Protein AF-A0A7S1KUT7-F1 (afdb_monomer_lite)

Foldseek 3Di:
DVCVCCVPPNNNVVVVVVVLVVLADQQWDQDPLAEIEGAAAADPQCLDPVVSVPPDGSDDQDQADGSQCSNAEHEDQVDDAWDDDPRYIYYHPVVLVVVCVSSVYQAYEYAHDQDPVLQQKDQRDPSSRYIHGHQDACDDVDQHWHWDWDQDPVRDTDIDTHGPPPPPVVPQQQVVLLVCQVVLPPFQAWEDEPPDIGGHHLVLLLVQFVQSVCQCVDPDPCVVPSYHYDPPADPVLLVQLRSCSRRVDGPDDDDDPVSLLSNLLVCVVRVRPSSVVVSLVVVLVVDDLQCLLVQLVSCVVSVVVSNVVSSLCQCLVAPVSVVSSCVYPSVVVCCVPPVVVVVVSVCSNCPPDPPDPPPPPDDPPDDD

Sequence (368 aa):
GFYDECKRRYSVQLWKSIDSVFNCMPVCALIEEKIICMNSGLSPELNSMDQIQQLARPATVPDSGILCDLLWARPDNDVTDWEKSDMSLIFGSDVVAQFLAMHNLDLVVCANRPVGSGKGYEFLNAGRQLLTVWSAPRFGDMSTAAAIVTVDETLLVGFKVLKPDGGTTDACLGPQFGALLDSGLFTDVVVHVEKEEIHAHSSVLAARSPVFKAMWLSSMREQQQKEVNIKDLEPSAVKRMLRFMYVGALDVELESDSEAITLLEAAHQYQVSSLVELCVARLSSWLTVENAAEYLMIAEHAGLARLRRRCLDFISSTHRRVAEVQTTKAFARLAQKRPHLLAEILAEAIPPVKRARFEQGPTCSGTC

Secondary structure (DSSP, 8-state):
-HHHHHHHHS-HHHHHHHHHHHHHS-SEEEETTTEEEESS---TT---THHHHTS-SS-PPPSSSHHHHHHH-EE-TT--SEEE-SSSEEE-HHHHHHHHHHHT-SEEEE--S--TTSSSEEE-STTS-EEEE---TT-SSS-PPEEEEEE-TT--EEEEEEPPP---GGG-HHHHHHHHHHHTTT--EEEEETTEEEEE-HHHHHHH-HHHHHHHHSSSHHHHH-EEEE-SS-HHHHHHHHHHHHHSS-SS----HHHHHHHHHHHHHTT-HHHHHHHHHHHHHT--TTTHHHHHHHHHHTT-HHHHHHHHHHHHT-HHHHHHHHTSHHHHHHHHH-HHHHHHHHHHHS------------------

Structure (mmCIF, N/CA/C/O backbone):
data_AF-A0A7S1KUT7-F1
#
_entry.id   AF-A0A7S1KUT7-F1
#
loop_
_atom_site.group_PDB
_atom_site.id
_atom_site.type_symbol
_atom_site.label_atom_id
_atom_site.label_alt_id
_atom_site.label_comp_id
_atom_site.label_asym_id
_atom_site.label_entity_id
_atom_site.label_seq_id
_atom_site.pdbx_PDB_ins_code
_atom_site.Cartn_x
_atom_site.Cartn_y
_atom_site.Cartn_z
_atom_site.occupancy
_atom_site.B_iso_or_equiv
_atom_site.auth_seq_id
_atom_site.auth_comp_id
_atom_site.auth_asym_id
_atom_site.auth_atom_id
_atom_site.pdbx_PDB_model_num
ATOM 1 N N . GLY A 1 1 ? -6.787 -19.791 -9.375 1.00 71.06 1 GLY A N 1
ATOM 2 C CA . GLY A 1 1 ? -6.569 -18.891 -10.533 1.00 71.06 1 GLY A CA 1
ATOM 3 C C . GLY A 1 1 ? -7.684 -19.041 -11.557 1.00 71.06 1 GLY A C 1
ATOM 4 O O . GLY A 1 1 ? -8.688 -19.676 -11.253 1.00 71.06 1 GLY A O 1
ATOM 5 N N . PHE A 1 2 ? -7.524 -18.486 -12.764 1.00 83.31 2 PHE A N 1
ATOM 6 C CA . PHE A 1 2 ? -8.553 -18.535 -13.820 1.00 83.31 2 PHE A CA 1
ATOM 7 C C . PHE A 1 2 ? -8.991 -19.968 -14.184 1.00 83.31 2 PHE A C 1
ATOM 9 O O . PHE A 1 2 ? -10.182 -20.226 -14.351 1.00 83.31 2 PHE A O 1
ATOM 16 N N . TYR A 1 3 ? -8.043 -20.913 -14.216 1.00 87.44 3 TYR A N 1
ATOM 17 C CA . TYR A 1 3 ? -8.318 -22.341 -14.412 1.00 87.44 3 TYR A CA 1
ATOM 18 C C . TYR A 1 3 ? -9.279 -22.910 -13.359 1.00 87.44 3 TYR A C 1
ATOM 20 O O . TYR A 1 3 ? -10.303 -23.493 -13.715 1.00 87.44 3 TYR A O 1
ATOM 28 N N . ASP A 1 4 ? -8.979 -22.715 -12.070 1.00 84.50 4 ASP A N 1
ATOM 29 C CA . ASP A 1 4 ? -9.805 -23.239 -10.975 1.00 84.50 4 ASP A CA 1
ATOM 30 C C . ASP A 1 4 ? -11.213 -22.651 -11.010 1.00 84.50 4 ASP A C 1
ATOM 32 O O . ASP A 1 4 ? -12.187 -23.355 -10.759 1.00 84.50 4 ASP A O 1
ATOM 36 N N . GLU A 1 5 ? -11.329 -21.373 -11.373 1.00 86.19 5 GLU A N 1
ATOM 37 C CA . GLU A 1 5 ? -12.616 -20.699 -11.484 1.00 86.19 5 GLU A CA 1
ATOM 38 C C . GLU A 1 5 ? -13.448 -21.251 -12.648 1.00 86.19 5 GLU A C 1
ATOM 40 O O . GLU A 1 5 ? -14.625 -21.568 -12.464 1.00 86.19 5 GLU A O 1
ATOM 45 N N . CYS A 1 6 ? -12.831 -21.464 -13.815 1.00 91.50 6 CYS A N 1
ATOM 46 C CA . CYS A 1 6 ? -13.478 -22.131 -14.945 1.00 91.50 6 CYS A CA 1
ATOM 47 C C . CYS A 1 6 ? -13.895 -23.559 -14.594 1.00 91.50 6 CYS A C 1
ATOM 49 O O . CYS A 1 6 ? -15.020 -23.958 -14.881 1.00 91.50 6 CYS A O 1
ATOM 51 N N . LYS A 1 7 ? -13.018 -24.322 -13.933 1.00 90.25 7 LYS A N 1
ATOM 52 C CA . LYS A 1 7 ? -13.300 -25.692 -13.494 1.00 90.25 7 LYS A CA 1
ATOM 53 C C . LYS A 1 7 ? -14.457 -25.745 -12.493 1.00 90.25 7 LYS A C 1
ATOM 55 O O . LYS A 1 7 ? -15.264 -26.665 -12.557 1.00 90.25 7 LYS A O 1
ATOM 60 N N . ARG A 1 8 ? -14.525 -24.785 -11.568 1.00 91.75 8 ARG A N 1
ATOM 61 C CA . ARG A 1 8 ? -15.515 -24.745 -10.487 1.00 91.75 8 ARG A CA 1
ATOM 62 C C . ARG A 1 8 ? -16.880 -24.228 -10.937 1.00 91.75 8 ARG A C 1
ATOM 64 O O . ARG A 1 8 ? -17.889 -24.743 -10.470 1.00 91.75 8 ARG A O 1
ATOM 71 N N . ARG A 1 9 ? -16.920 -23.187 -11.776 1.00 93.44 9 ARG A N 1
ATOM 72 C CA . ARG A 1 9 ? -18.172 -22.529 -12.200 1.00 93.44 9 ARG A CA 1
ATOM 73 C C . ARG A 1 9 ? -18.691 -22.990 -13.558 1.00 93.44 9 ARG A C 1
ATOM 75 O O . ARG A 1 9 ? -19.880 -22.845 -13.818 1.00 93.44 9 ARG A O 1
ATOM 82 N N . TYR A 1 10 ? -17.817 -23.508 -14.415 1.00 93.81 10 TYR A N 1
ATOM 83 C CA . TYR A 1 10 ? -18.133 -23.839 -15.801 1.00 93.81 10 TYR A CA 1
ATOM 84 C C . TYR A 1 10 ? -17.588 -25.228 -16.162 1.00 93.81 10 TYR A C 1
ATOM 86 O O . TYR A 1 10 ? -18.072 -26.239 -15.661 1.00 93.81 10 TYR A O 1
ATOM 94 N N . SER A 1 11 ? -16.594 -25.300 -17.052 1.00 94.12 11 SER A N 1
ATOM 95 C CA . SER A 1 11 ? -15.942 -26.544 -17.443 1.00 94.12 11 SER A CA 1
ATOM 96 C C . SER A 1 11 ? -14.464 -26.328 -17.757 1.00 94.12 11 SER A C 1
ATOM 98 O O . SER A 1 11 ? -14.030 -25.243 -18.149 1.00 94.12 11 SER A O 1
ATOM 100 N N . VAL A 1 12 ? -13.691 -27.412 -17.667 1.00 95.25 12 VAL A N 1
ATOM 101 C CA . VAL A 1 12 ? -12.297 -27.444 -18.140 1.00 95.25 12 VAL A CA 1
ATOM 102 C C . VAL A 1 12 ? -12.217 -27.177 -19.650 1.00 95.25 12 VAL A C 1
ATOM 104 O O . VAL A 1 12 ? -11.240 -26.601 -20.120 1.00 95.25 12 VAL A O 1
ATOM 107 N N . GLN A 1 13 ? -13.252 -27.543 -20.416 1.00 95.31 13 GLN A N 1
ATOM 108 C CA . GLN A 1 13 ? -13.298 -27.304 -21.859 1.00 95.31 13 GLN A CA 1
ATOM 109 C C . GLN A 1 13 ? -13.376 -25.810 -22.199 1.00 95.31 13 GLN A C 1
ATOM 111 O O . GLN A 1 13 ? -12.752 -25.377 -23.168 1.00 95.31 13 GLN A O 1
ATOM 116 N N . LEU A 1 14 ? -14.092 -25.015 -21.394 1.00 94.31 14 LEU A N 1
ATOM 117 C CA . LEU A 1 14 ? -14.134 -23.561 -21.563 1.00 94.31 14 LEU A CA 1
ATOM 118 C C . LEU A 1 14 ? -12.743 -22.952 -21.374 1.00 94.31 14 LEU A C 1
ATOM 120 O O . LEU A 1 14 ? -12.296 -22.191 -22.226 1.00 94.31 14 LEU A O 1
ATOM 124 N N . TRP A 1 15 ? -12.036 -23.345 -20.309 1.00 93.94 15 TRP A N 1
ATOM 125 C CA . TRP A 1 15 ? -10.665 -22.890 -20.072 1.00 93.94 15 TRP A CA 1
ATOM 126 C C . TRP A 1 15 ? -9.742 -23.233 -21.249 1.00 93.94 15 TRP A C 1
ATOM 128 O O . TRP A 1 15 ? -9.077 -22.342 -21.761 1.00 93.94 15 TRP A O 1
ATOM 138 N N . LYS A 1 16 ? -9.776 -24.481 -21.742 1.00 93.19 16 LYS A N 1
ATOM 139 C CA . LYS A 1 16 ? -8.986 -24.901 -22.917 1.00 93.19 16 LYS A CA 1
ATOM 140 C C . LYS A 1 16 ? -9.312 -24.092 -24.172 1.00 93.19 16 LYS A C 1
ATOM 142 O O . LYS A 1 16 ? -8.422 -23.794 -24.958 1.00 93.19 16 LYS A O 1
ATOM 147 N N . SER A 1 17 ? -10.586 -23.760 -24.374 1.00 94.94 17 SER A N 1
ATOM 148 C CA . SER A 1 17 ? -11.018 -22.981 -25.540 1.00 94.94 17 SER A CA 1
ATOM 149 C C . SER A 1 17 ? -10.493 -21.548 -25.465 1.00 94.94 17 SER A C 1
ATOM 151 O O . SER A 1 17 ? -10.013 -21.022 -26.461 1.00 94.94 17 SER A O 1
ATOM 153 N N . ILE A 1 18 ? -10.535 -20.937 -24.277 1.00 93.50 18 ILE A N 1
ATOM 154 C CA . ILE A 1 18 ? -9.999 -19.592 -24.041 1.00 93.50 18 ILE A CA 1
ATOM 155 C C . ILE A 1 18 ? -8.474 -19.588 -24.188 1.00 93.50 18 ILE A C 1
ATOM 157 O O . ILE A 1 18 ? -7.942 -18.747 -24.903 1.00 93.50 18 ILE A O 1
ATOM 161 N N . ASP A 1 19 ? -7.783 -20.559 -23.591 1.00 90.88 19 ASP A N 1
ATOM 162 C CA . ASP A 1 19 ? -6.333 -20.732 -23.732 1.00 90.88 19 ASP A CA 1
ATOM 163 C C . ASP A 1 19 ? -5.918 -20.876 -25.207 1.00 90.88 19 ASP A C 1
ATOM 165 O O . ASP A 1 19 ? -5.035 -20.170 -25.691 1.00 90.88 19 ASP A O 1
ATOM 169 N N . SER A 1 20 ? -6.651 -21.689 -25.977 1.00 92.81 20 SER A N 1
ATOM 170 C CA . SER A 1 20 ? -6.426 -21.834 -27.418 1.00 92.81 20 SER A CA 1
ATOM 171 C C . SER A 1 20 ? -6.612 -20.530 -28.196 1.00 92.81 20 SER A C 1
ATOM 173 O O . SER A 1 20 ? -5.941 -20.348 -29.208 1.00 92.81 20 SER A O 1
ATOM 175 N N . VAL A 1 21 ? -7.513 -19.642 -27.766 1.00 94.19 21 VAL A N 1
ATOM 176 C CA . VAL A 1 21 ? -7.686 -18.321 -28.387 1.00 94.19 21 VAL A CA 1
ATOM 177 C C . VAL A 1 21 ? -6.477 -17.433 -28.093 1.00 94.19 21 VAL A C 1
ATOM 179 O O . VAL A 1 21 ? -5.944 -16.829 -29.022 1.00 94.19 21 VAL A O 1
ATOM 182 N N . PHE A 1 22 ? -5.999 -17.395 -26.845 1.00 91.38 22 PHE A N 1
ATOM 183 C CA . PHE A 1 22 ? -4.810 -16.617 -26.474 1.00 91.38 22 PHE A CA 1
ATOM 184 C C . PHE A 1 22 ? -3.550 -17.090 -27.201 1.00 91.38 22 PHE A C 1
ATOM 186 O O . PHE A 1 22 ? -2.765 -16.258 -27.651 1.00 91.38 22 PHE A O 1
ATOM 193 N N . ASN A 1 23 ? -3.405 -18.399 -27.426 1.00 92.56 23 ASN A N 1
ATOM 194 C CA . ASN A 1 23 ? -2.287 -18.943 -28.199 1.00 92.56 23 ASN A CA 1
ATOM 195 C C . ASN A 1 23 ? -2.254 -18.420 -29.643 1.00 92.56 23 ASN A C 1
ATOM 197 O O . ASN A 1 23 ? -1.184 -18.404 -30.244 1.00 92.56 23 ASN A O 1
ATOM 201 N N . CYS A 1 24 ? -3.389 -17.978 -30.197 1.00 93.94 24 CYS A N 1
ATOM 202 C CA . CYS A 1 24 ? -3.500 -17.417 -31.546 1.00 93.94 24 CYS A CA 1
ATOM 203 C C . CYS A 1 24 ? -3.353 -15.886 -31.601 1.00 93.94 24 CYS A C 1
ATOM 205 O O . CYS A 1 24 ? -3.243 -15.335 -32.696 1.00 93.94 24 CYS A O 1
ATOM 207 N N . MET A 1 25 ? -3.399 -15.186 -30.464 1.00 92.00 25 MET A N 1
ATOM 208 C CA . MET A 1 25 ? -3.430 -13.723 -30.436 1.00 92.00 25 MET A CA 1
ATOM 209 C C . MET A 1 25 ? -2.048 -13.094 -30.690 1.00 92.00 25 MET A C 1
ATOM 211 O O . MET A 1 25 ? -1.008 -13.682 -30.357 1.00 92.00 25 MET A O 1
ATOM 215 N N . PRO A 1 26 ? -2.011 -11.872 -31.256 1.00 91.94 26 PRO A N 1
ATOM 216 C CA . PRO A 1 26 ? -0.795 -11.070 -31.264 1.00 91.94 26 PRO A CA 1
ATOM 217 C C . PRO A 1 26 ? -0.380 -10.742 -29.825 1.00 91.94 26 PRO A C 1
ATOM 219 O O . PRO A 1 26 ? -1.223 -10.536 -28.954 1.00 91.94 26 PRO A O 1
ATOM 222 N N . VAL A 1 27 ? 0.928 -10.688 -29.578 1.00 92.88 27 VAL A N 1
ATOM 223 C CA . VAL A 1 27 ? 1.486 -10.407 -28.237 1.00 92.88 27 VAL A CA 1
ATOM 224 C C . VAL A 1 27 ? 1.886 -8.953 -28.039 1.00 92.88 27 VAL A C 1
ATOM 226 O O . VAL A 1 27 ? 2.046 -8.515 -26.901 1.00 92.88 27 VAL A O 1
ATOM 229 N N . CYS A 1 28 ? 1.999 -8.208 -29.139 1.00 94.12 28 CYS A N 1
ATOM 230 C CA . CYS A 1 28 ? 2.198 -6.771 -29.119 1.00 94.12 28 CYS A CA 1
ATOM 231 C C . CYS A 1 28 ? 1.293 -6.079 -30.133 1.00 94.12 28 CYS A C 1
ATOM 233 O O . CYS A 1 28 ? 0.906 -6.665 -31.146 1.00 94.12 28 CYS A O 1
ATOM 235 N N . ALA A 1 29 ? 1.022 -4.808 -29.872 1.00 93.44 29 ALA A N 1
ATOM 236 C CA . ALA A 1 29 ? 0.443 -3.877 -30.826 1.00 93.44 29 ALA A CA 1
ATOM 237 C C . ALA A 1 29 ? 1.330 -2.632 -30.909 1.00 93.44 29 ALA A C 1
ATOM 239 O O . ALA A 1 29 ? 1.882 -2.200 -29.899 1.00 93.44 29 ALA A O 1
ATOM 240 N N . LEU A 1 30 ? 1.453 -2.065 -32.106 1.00 94.56 30 LEU A N 1
ATOM 241 C CA . LEU A 1 30 ? 2.167 -0.819 -32.358 1.00 94.56 30 LEU A CA 1
ATOM 242 C C . LEU A 1 30 ? 1.156 0.216 -32.860 1.00 94.56 30 LEU A C 1
ATOM 244 O O . LEU A 1 30 ? 0.446 -0.045 -33.828 1.00 94.56 30 LEU A O 1
ATOM 248 N N . ILE A 1 31 ? 1.069 1.359 -32.184 1.00 94.94 31 ILE A N 1
ATOM 249 C CA . ILE A 1 31 ? 0.149 2.454 -32.510 1.00 94.94 31 ILE A CA 1
ATOM 250 C C . ILE A 1 31 ? 0.973 3.592 -33.111 1.00 94.94 31 ILE A C 1
ATOM 252 O O . ILE A 1 31 ? 1.869 4.109 -32.439 1.00 94.94 31 ILE A O 1
ATOM 256 N N . GLU A 1 32 ? 0.674 3.942 -34.368 1.00 94.25 32 GLU A N 1
ATOM 257 C CA . GLU A 1 32 ? 1.308 5.039 -35.127 1.00 94.25 32 GLU A CA 1
ATOM 258 C C . GLU A 1 32 ? 2.842 5.038 -35.048 1.00 94.25 32 GLU A C 1
ATOM 260 O O . GLU A 1 32 ? 3.472 6.083 -34.949 1.00 94.25 32 GLU A O 1
ATOM 265 N N . GLU A 1 33 ? 3.455 3.848 -35.013 1.00 93.38 33 GLU A N 1
ATOM 266 C CA . GLU A 1 33 ? 4.913 3.672 -34.905 1.00 93.38 33 GLU A CA 1
ATOM 267 C C . GLU A 1 33 ? 5.560 4.376 -33.699 1.00 93.38 33 GLU A C 1
ATOM 269 O O . GLU A 1 33 ? 6.775 4.551 -33.663 1.00 93.38 33 GLU A O 1
ATOM 274 N N . LYS A 1 34 ? 4.762 4.762 -32.696 1.00 95.75 34 LYS A N 1
ATOM 275 C CA . LYS A 1 34 ? 5.207 5.555 -31.544 1.00 95.75 34 LYS A CA 1
ATOM 276 C C . LYS A 1 34 ? 4.924 4.919 -30.200 1.00 95.75 34 LYS A C 1
ATOM 278 O O . LYS A 1 34 ? 5.692 5.125 -29.262 1.00 95.75 34 LYS A O 1
ATOM 283 N N . ILE A 1 35 ? 3.859 4.132 -30.091 1.00 96.69 35 ILE A N 1
ATOM 284 C CA . ILE A 1 35 ? 3.469 3.503 -28.828 1.00 96.69 35 ILE A CA 1
ATOM 285 C C . ILE A 1 35 ? 3.429 1.997 -29.017 1.00 96.69 35 ILE A C 1
ATOM 287 O O . ILE A 1 35 ? 2.669 1.497 -29.847 1.00 96.69 35 ILE A O 1
ATOM 291 N N . ILE A 1 36 ? 4.215 1.271 -28.225 1.00 95.75 36 ILE A N 1
ATOM 292 C CA . ILE A 1 36 ? 4.177 -0.189 -28.206 1.00 95.75 36 ILE A CA 1
ATOM 293 C C . ILE A 1 36 ? 3.413 -0.690 -26.981 1.00 95.75 36 ILE A C 1
ATOM 295 O O . ILE A 1 36 ? 3.678 -0.294 -25.847 1.00 95.75 36 ILE A O 1
ATOM 299 N N . CYS A 1 37 ? 2.469 -1.592 -27.215 1.00 94.94 37 CYS A N 1
ATOM 300 C CA . CYS A 1 37 ? 1.646 -2.221 -26.195 1.00 94.94 37 CYS A CA 1
ATOM 301 C C . CYS A 1 37 ? 1.962 -3.713 -26.134 1.00 94.94 37 CYS A C 1
ATOM 303 O O . CYS A 1 37 ? 2.032 -4.364 -27.174 1.00 94.94 37 CYS A O 1
ATOM 305 N N . MET A 1 38 ? 2.101 -4.266 -24.934 1.00 93.25 38 MET A N 1
ATOM 306 C CA . MET A 1 38 ? 2.326 -5.697 -24.699 1.00 93.25 38 MET A CA 1
ATOM 307 C C . MET A 1 38 ? 1.698 -6.130 -23.373 1.00 93.25 38 MET A C 1
ATOM 309 O O . MET A 1 38 ? 1.227 -5.296 -22.601 1.00 93.25 38 MET A O 1
ATOM 313 N N . ASN A 1 39 ? 1.677 -7.433 -23.092 1.00 88.19 39 ASN A N 1
ATOM 314 C CA . ASN A 1 39 ? 1.106 -7.923 -21.839 1.00 88.19 39 ASN A CA 1
ATOM 315 C C . ASN A 1 39 ? 1.970 -7.546 -20.625 1.00 88.19 39 ASN A C 1
ATOM 317 O O . ASN A 1 39 ? 1.439 -7.071 -19.629 1.00 88.19 39 ASN A O 1
ATOM 321 N N . SER A 1 40 ? 3.291 -7.727 -20.702 1.00 86.38 40 SER A N 1
ATOM 322 C CA . SER A 1 40 ? 4.158 -7.626 -19.524 1.00 86.38 40 SER A CA 1
ATOM 323 C C . SER A 1 40 ? 5.377 -6.740 -19.772 1.00 86.38 40 SER A C 1
ATOM 325 O O . SER A 1 40 ? 5.374 -5.583 -19.357 1.00 86.38 40 SER A O 1
ATOM 327 N N . GLY A 1 41 ? 6.406 -7.209 -20.473 1.00 87.12 41 GLY A N 1
ATOM 328 C CA . GLY A 1 41 ? 7.696 -6.522 -20.446 1.00 87.12 41 GLY A CA 1
ATOM 329 C C . GLY A 1 41 ? 8.521 -6.642 -21.710 1.00 87.12 41 GLY A C 1
ATOM 330 O O . GLY A 1 41 ? 8.104 -7.236 -22.693 1.00 87.12 41 GLY A O 1
ATOM 331 N N . LEU A 1 42 ? 9.701 -6.032 -21.681 1.00 94.38 42 LEU A N 1
ATOM 332 C CA . LEU A 1 42 ? 10.634 -6.026 -22.804 1.00 94.38 42 LEU A CA 1
ATOM 333 C C . LEU A 1 42 ? 11.506 -7.290 -22.800 1.00 94.38 42 LEU A C 1
ATOM 335 O O . LEU A 1 42 ? 11.616 -7.970 -21.781 1.00 94.38 42 LEU A O 1
ATOM 339 N N . SER A 1 43 ? 12.170 -7.561 -23.926 1.00 95.12 43 SER A N 1
ATOM 340 C CA . SER A 1 43 ? 13.149 -8.647 -24.066 1.00 95.12 43 SER A CA 1
ATOM 341 C C . SER A 1 43 ? 14.513 -8.097 -24.497 1.00 95.12 43 SER A C 1
ATOM 343 O O . SER A 1 43 ? 14.544 -7.260 -25.402 1.00 95.12 43 SER A O 1
ATOM 345 N N . PRO A 1 44 ? 15.639 -8.588 -23.945 1.00 95.00 44 PRO A N 1
ATOM 346 C CA . PRO A 1 44 ? 16.978 -8.226 -24.419 1.00 95.00 44 PRO A CA 1
ATOM 347 C C . PRO A 1 44 ? 17.270 -8.763 -25.830 1.00 95.00 44 PRO A C 1
ATOM 349 O O . PRO A 1 44 ? 18.172 -8.284 -26.511 1.00 95.00 44 PRO A O 1
ATOM 352 N N . GLU A 1 45 ? 16.514 -9.765 -26.287 1.00 94.75 45 GLU A N 1
ATOM 353 C CA . GLU A 1 45 ? 16.658 -10.354 -27.622 1.00 94.75 45 GLU A CA 1
ATOM 354 C C . GLU A 1 45 ? 15.868 -9.588 -28.699 1.00 94.75 45 GLU A C 1
ATOM 356 O O . GLU A 1 45 ? 16.066 -9.820 -29.899 1.00 94.75 45 GLU A O 1
ATOM 361 N N . LEU A 1 46 ? 14.987 -8.668 -28.288 1.00 94.25 46 LEU A N 1
ATOM 362 C CA . LEU A 1 46 ? 14.149 -7.871 -29.178 1.00 94.25 46 LEU A CA 1
ATOM 363 C C . LEU A 1 46 ? 14.918 -6.641 -29.681 1.00 94.25 46 LEU A C 1
ATOM 365 O O . LEU A 1 46 ? 14.916 -5.589 -29.054 1.00 94.25 46 LEU A O 1
ATOM 369 N N . ASN A 1 47 ? 15.557 -6.798 -30.839 1.00 93.62 47 ASN A N 1
ATOM 370 C CA . ASN A 1 47 ? 16.358 -5.778 -31.523 1.00 93.62 47 ASN A CA 1
ATOM 371 C C . ASN A 1 47 ? 15.667 -5.221 -32.781 1.00 93.62 47 ASN A C 1
ATOM 373 O O . ASN A 1 47 ? 16.105 -4.223 -33.348 1.00 93.62 47 ASN A O 1
ATOM 377 N N . SER A 1 48 ? 14.591 -5.861 -33.248 1.00 93.62 48 SER A N 1
ATOM 378 C CA . SER A 1 48 ? 13.746 -5.398 -34.352 1.00 93.62 48 SER A CA 1
ATOM 379 C C . SER A 1 48 ? 12.289 -5.796 -34.125 1.00 93.62 48 SER A C 1
ATOM 381 O O . SER A 1 48 ? 11.999 -6.914 -33.699 1.00 93.62 48 SER A O 1
ATOM 383 N N . MET A 1 49 ? 11.359 -4.910 -34.492 1.00 92.12 49 MET A N 1
ATOM 384 C CA . MET A 1 49 ? 9.918 -5.190 -34.444 1.00 92.12 49 MET A CA 1
ATOM 385 C C . MET A 1 49 ? 9.510 -6.329 -35.389 1.00 92.12 49 MET A C 1
ATOM 387 O O . MET A 1 49 ? 8.529 -7.027 -35.123 1.00 92.12 49 MET A O 1
ATOM 391 N N . ASP A 1 50 ? 10.296 -6.591 -36.437 1.00 92.38 50 ASP A N 1
ATOM 392 C CA . ASP A 1 50 ? 10.077 -7.724 -37.341 1.00 92.38 50 ASP A CA 1
ATOM 393 C C . ASP A 1 50 ? 10.172 -9.065 -36.603 1.00 92.38 50 ASP A C 1
ATOM 395 O O . ASP A 1 50 ? 9.475 -10.017 -36.957 1.00 92.38 50 ASP A O 1
ATOM 399 N N . GLN A 1 51 ? 10.976 -9.147 -35.533 1.00 95.12 51 GLN A N 1
ATOM 400 C CA . GLN A 1 51 ? 11.084 -10.365 -34.726 1.00 95.12 51 GLN A CA 1
ATOM 401 C C . GLN A 1 51 ? 9.752 -10.714 -34.055 1.00 95.12 51 GLN A C 1
ATOM 403 O O . GLN A 1 51 ? 9.449 -11.894 -33.909 1.00 95.12 51 GLN A O 1
ATOM 408 N N . ILE A 1 52 ? 8.930 -9.716 -33.700 1.00 93.12 52 ILE A N 1
ATOM 409 C CA . ILE A 1 52 ? 7.585 -9.941 -33.148 1.00 93.12 52 ILE A CA 1
ATOM 410 C C . ILE A 1 52 ? 6.654 -10.482 -34.232 1.00 93.12 52 ILE A C 1
ATOM 412 O O . ILE A 1 52 ? 5.904 -11.424 -33.978 1.00 93.12 52 ILE A O 1
ATOM 416 N N . GLN A 1 53 ? 6.712 -9.920 -35.442 1.00 90.25 53 GLN A N 1
ATOM 417 C CA . GLN A 1 53 ? 5.886 -10.366 -36.570 1.00 90.25 53 GLN A CA 1
ATOM 418 C C . GLN A 1 53 ? 6.221 -11.800 -37.005 1.00 90.25 53 GLN A C 1
ATOM 420 O O . GLN A 1 53 ? 5.349 -12.531 -37.469 1.00 90.25 53 GLN A O 1
ATOM 425 N N . GLN A 1 54 ? 7.476 -12.213 -36.824 1.00 92.50 54 GLN A N 1
ATOM 426 C CA . GLN A 1 54 ? 7.952 -13.564 -37.124 1.00 92.50 54 GLN A CA 1
ATOM 427 C C . GLN A 1 54 ? 7.576 -14.600 -36.054 1.00 92.50 54 GLN A C 1
ATOM 429 O O . GLN A 1 54 ? 7.768 -15.798 -36.277 1.00 92.50 54 GLN A O 1
ATOM 434 N N . LEU A 1 55 ? 7.026 -14.185 -34.906 1.00 93.25 55 LEU A N 1
ATOM 435 C CA . LEU A 1 55 ? 6.551 -15.123 -33.895 1.00 93.25 55 LEU A CA 1
ATOM 436 C C . LEU A 1 55 ? 5.334 -15.887 -34.429 1.00 93.25 55 LEU A C 1
ATOM 438 O O . LEU A 1 55 ? 4.220 -15.367 -34.476 1.00 93.25 55 LEU A O 1
ATOM 442 N N . ALA A 1 56 ? 5.542 -17.155 -34.784 1.00 92.62 56 ALA A N 1
ATOM 443 C CA . ALA A 1 56 ? 4.476 -18.020 -35.267 1.00 92.62 56 ALA A CA 1
ATOM 444 C C . ALA A 1 56 ? 3.325 -18.125 -34.249 1.00 92.62 56 ALA A C 1
ATOM 446 O O . ALA A 1 56 ? 3.537 -18.194 -33.034 1.00 92.62 56 ALA A O 1
ATOM 447 N N . ARG A 1 57 ? 2.091 -18.145 -34.758 1.00 93.00 57 ARG A N 1
ATOM 448 C CA . ARG A 1 57 ? 0.864 -18.377 -33.986 1.00 93.00 57 ARG A CA 1
ATOM 449 C C . ARG A 1 57 ? 0.038 -19.472 -34.680 1.00 93.00 57 ARG A C 1
ATOM 451 O O . ARG A 1 57 ? -0.045 -19.447 -35.908 1.00 93.00 57 ARG A O 1
ATOM 458 N N . PRO A 1 58 ? -0.579 -20.415 -33.945 1.00 94.06 58 PRO A N 1
ATOM 459 C CA . PRO A 1 58 ? -0.591 -20.524 -32.490 1.00 94.06 58 PRO A CA 1
ATOM 460 C C . PRO A 1 58 ? 0.753 -20.961 -31.896 1.00 94.06 58 PRO A C 1
ATOM 462 O O . PRO A 1 58 ? 1.480 -21.727 -32.522 1.00 94.06 58 PRO A O 1
ATOM 465 N N . ALA A 1 59 ? 1.073 -20.503 -30.685 1.00 91.00 59 ALA A N 1
ATOM 466 C CA . ALA A 1 59 ? 2.286 -20.917 -29.979 1.00 91.00 59 ALA A CA 1
ATOM 467 C C . ALA A 1 59 ? 2.023 -21.177 -28.496 1.00 91.00 59 ALA A C 1
ATOM 469 O O . ALA A 1 59 ? 1.306 -20.421 -27.848 1.00 91.00 59 ALA A O 1
ATOM 470 N N . THR A 1 60 ? 2.651 -22.226 -27.964 1.00 90.69 60 THR A N 1
ATOM 471 C CA . THR A 1 60 ? 2.829 -22.396 -26.519 1.00 90.69 60 THR A CA 1
ATOM 472 C C . THR A 1 60 ? 3.988 -21.515 -26.068 1.00 90.69 60 THR A C 1
ATOM 474 O O . THR A 1 60 ? 5.001 -21.422 -26.764 1.00 90.69 60 THR A O 1
ATOM 477 N N . VAL A 1 61 ? 3.839 -20.863 -24.917 1.00 91.38 61 VAL A N 1
ATOM 478 C CA . VAL A 1 61 ? 4.877 -19.984 -24.373 1.00 91.38 61 VAL A CA 1
ATOM 479 C C . VAL A 1 61 ? 6.090 -20.827 -23.950 1.00 91.38 61 VAL A C 1
ATOM 481 O O . VAL A 1 61 ? 5.910 -21.760 -23.167 1.00 91.38 61 VAL A O 1
ATOM 484 N N . PRO A 1 62 ? 7.298 -20.556 -24.479 1.00 92.00 62 PRO A N 1
ATOM 485 C CA . PRO A 1 62 ? 8.520 -21.244 -24.069 1.00 92.00 62 PRO A CA 1
ATOM 486 C C . PRO A 1 62 ? 8.994 -20.768 -22.689 1.00 92.00 62 PRO A C 1
ATOM 488 O O . PRO A 1 62 ? 8.576 -19.714 -22.217 1.00 92.00 62 PRO A O 1
ATOM 491 N N . ASP A 1 63 ? 9.935 -21.498 -22.086 1.00 89.38 63 ASP A N 1
ATOM 492 C CA . ASP A 1 63 ? 10.532 -21.124 -20.793 1.00 89.38 63 ASP A CA 1
ATOM 493 C C . ASP A 1 63 ? 11.427 -19.867 -20.882 1.00 89.38 63 ASP A C 1
ATOM 495 O O . ASP A 1 63 ? 11.711 -19.232 -19.869 1.00 89.38 63 ASP A O 1
ATOM 499 N N . SER A 1 64 ? 11.882 -19.484 -22.082 1.00 92.19 64 SER A N 1
ATOM 500 C CA . SER A 1 64 ? 12.718 -18.298 -22.312 1.00 92.19 64 SER A CA 1
ATOM 501 C C . SER A 1 64 ? 12.577 -17.735 -23.732 1.00 92.19 64 SER A C 1
ATOM 503 O O . SER A 1 64 ? 12.074 -18.413 -24.631 1.00 92.19 64 SER A O 1
ATOM 505 N N . GLY A 1 65 ? 13.087 -16.519 -23.944 1.00 93.44 65 GLY A N 1
ATOM 506 C CA . GLY A 1 65 ? 13.134 -15.830 -25.238 1.00 93.44 65 GLY A CA 1
ATOM 507 C C . GLY A 1 65 ? 12.004 -14.813 -25.415 1.00 93.44 65 GLY A C 1
ATOM 508 O O . GLY A 1 65 ? 11.131 -14.678 -24.558 1.00 93.44 65 GLY A O 1
ATOM 509 N N . ILE A 1 66 ? 11.984 -14.135 -26.569 1.00 95.44 66 ILE A N 1
ATOM 510 C CA . ILE A 1 66 ? 11.116 -12.970 -26.845 1.00 95.44 66 ILE A CA 1
ATOM 511 C C . ILE A 1 66 ? 9.645 -13.202 -26.459 1.00 95.44 66 ILE A C 1
ATOM 513 O O . ILE A 1 66 ? 9.033 -12.351 -25.822 1.00 95.44 66 ILE A O 1
ATOM 517 N N . LEU A 1 67 ? 9.059 -14.352 -26.814 1.00 95.19 67 LEU A N 1
ATOM 518 C CA . LEU A 1 67 ? 7.657 -14.643 -26.486 1.00 95.19 67 LEU A CA 1
ATOM 519 C C . LEU A 1 67 ? 7.410 -14.751 -24.972 1.00 95.19 67 LEU A C 1
ATOM 521 O O . LEU A 1 67 ? 6.381 -14.282 -24.493 1.00 95.19 67 LEU A O 1
ATOM 525 N N . CYS A 1 68 ? 8.333 -15.369 -24.234 1.00 94.44 68 CYS A N 1
ATOM 526 C CA . CYS A 1 68 ? 8.244 -15.479 -22.781 1.00 94.44 68 CYS A CA 1
ATOM 527 C C . CYS A 1 68 ? 8.336 -14.089 -22.139 1.00 94.44 68 CYS A C 1
ATOM 529 O O . CYS A 1 68 ? 7.475 -13.703 -21.349 1.00 94.44 68 CYS A O 1
ATOM 531 N N . ASP A 1 69 ? 9.319 -13.299 -22.560 1.00 95.00 69 ASP A N 1
ATOM 532 C CA . ASP A 1 69 ? 9.604 -11.991 -21.973 1.00 95.00 69 ASP A CA 1
ATOM 533 C C . ASP A 1 69 ? 8.474 -10.980 -22.212 1.00 95.00 69 ASP A C 1
ATOM 535 O O . ASP A 1 69 ? 8.016 -10.326 -21.274 1.00 95.00 69 ASP A O 1
ATOM 539 N N . LEU A 1 70 ? 7.916 -10.932 -23.427 1.00 94.81 70 LEU A N 1
ATOM 540 C CA . LEU A 1 70 ? 6.760 -10.079 -23.744 1.00 94.81 70 LEU A CA 1
ATOM 541 C C . LEU A 1 70 ? 5.531 -10.372 -22.866 1.00 94.81 70 LEU A C 1
ATOM 543 O O . LEU A 1 70 ? 4.690 -9.492 -22.643 1.00 94.81 70 LEU A O 1
ATOM 547 N N . LEU A 1 71 ? 5.420 -11.604 -22.361 1.00 92.19 71 LEU A N 1
ATOM 548 C CA . LEU A 1 71 ? 4.299 -12.070 -21.550 1.00 92.19 71 LEU A CA 1
ATOM 549 C C . LEU A 1 71 ? 4.557 -12.048 -20.044 1.00 92.19 71 LEU A C 1
ATOM 551 O O . LEU A 1 71 ? 3.571 -11.961 -19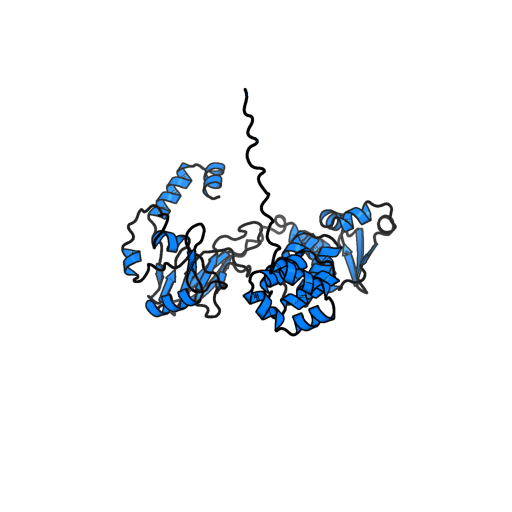.310 1.00 92.19 71 LEU A O 1
ATOM 555 N N . TRP A 1 72 ? 5.818 -12.099 -19.598 1.00 91.50 72 TRP A N 1
ATOM 556 C CA . TRP A 1 72 ? 6.155 -12.313 -18.185 1.00 91.50 72 TRP A CA 1
ATOM 557 C C . TRP A 1 72 ? 7.268 -11.427 -17.614 1.00 91.50 72 TRP A C 1
ATOM 559 O O . TRP A 1 72 ? 7.413 -11.381 -16.389 1.00 91.50 72 TRP A O 1
ATOM 569 N N . ALA A 1 73 ? 8.053 -10.730 -18.443 1.00 93.00 73 ALA A N 1
ATOM 570 C CA . ALA A 1 73 ? 9.069 -9.814 -17.936 1.00 93.00 73 ALA A CA 1
ATOM 571 C C . ALA A 1 73 ? 8.409 -8.615 -17.245 1.00 93.00 73 ALA A C 1
ATOM 573 O O . ALA A 1 73 ? 7.350 -8.147 -17.666 1.00 93.00 73 ALA A O 1
ATOM 574 N N . ARG A 1 74 ? 9.032 -8.094 -16.186 1.00 90.62 74 ARG A N 1
ATOM 575 C CA . ARG A 1 74 ? 8.455 -7.009 -15.380 1.00 90.62 74 ARG A CA 1
ATOM 576 C C . ARG A 1 74 ? 9.448 -5.879 -15.104 1.00 90.62 74 ARG A C 1
ATOM 578 O O . ARG A 1 74 ? 10.615 -6.144 -14.859 1.00 90.62 74 ARG A O 1
ATOM 585 N N . PRO A 1 75 ? 8.997 -4.625 -15.074 1.00 90.25 75 PRO A N 1
ATOM 586 C CA . PRO A 1 75 ? 9.831 -3.501 -14.683 1.00 90.25 75 PRO A CA 1
ATOM 587 C C . PRO A 1 75 ? 10.048 -3.460 -13.168 1.00 90.25 75 PRO A C 1
ATOM 589 O O . PRO A 1 75 ? 9.165 -3.852 -12.396 1.00 90.25 75 PRO A O 1
ATOM 592 N N . ASP A 1 76 ? 11.194 -2.932 -12.750 1.00 87.25 76 ASP A N 1
ATOM 593 C CA . ASP A 1 76 ? 11.491 -2.596 -11.357 1.00 87.25 76 ASP A CA 1
ATOM 594 C C . ASP A 1 76 ? 12.425 -1.378 -11.297 1.00 87.25 76 ASP A C 1
ATOM 596 O O . ASP A 1 76 ? 13.421 -1.310 -12.016 1.00 87.25 76 ASP A O 1
ATOM 600 N N . ASN A 1 77 ? 12.088 -0.393 -10.465 1.00 81.19 77 ASN A N 1
ATOM 601 C CA . ASN A 1 77 ? 12.850 0.856 -10.375 1.00 81.19 77 ASN A CA 1
ATOM 602 C C . ASN A 1 77 ? 14.152 0.705 -9.586 1.00 81.19 77 ASN A C 1
ATOM 604 O O . ASN A 1 77 ? 15.042 1.541 -9.735 1.00 81.19 77 ASN A O 1
ATOM 608 N N . ASP A 1 78 ? 14.263 -0.344 -8.771 1.00 83.44 78 ASP A N 1
ATOM 609 C CA . ASP A 1 78 ? 15.464 -0.623 -7.985 1.00 83.44 78 ASP A CA 1
ATOM 610 C C . ASP A 1 78 ? 16.511 -1.427 -8.778 1.00 83.44 78 ASP A C 1
ATOM 612 O O . ASP A 1 78 ? 17.631 -1.631 -8.302 1.00 83.44 78 ASP A O 1
ATOM 616 N N . VAL A 1 79 ? 16.167 -1.859 -9.997 1.00 87.38 79 VAL A N 1
ATOM 617 C CA . VAL A 1 79 ? 17.038 -2.620 -10.898 1.00 87.38 79 VAL A CA 1
ATOM 618 C C . VAL A 1 79 ? 17.655 -1.690 -11.942 1.00 87.38 79 VAL A C 1
ATOM 620 O O . VAL A 1 79 ? 16.989 -0.831 -12.516 1.00 87.38 79 VAL A O 1
ATOM 623 N N . THR A 1 80 ? 18.952 -1.866 -12.194 1.00 90.44 80 THR A N 1
ATOM 624 C CA . THR A 1 80 ? 19.643 -1.309 -13.367 1.00 90.44 80 THR A CA 1
ATOM 625 C C . THR A 1 80 ? 19.878 -2.438 -14.359 1.00 90.44 80 THR A C 1
ATOM 627 O O . THR A 1 80 ? 20.309 -3.516 -13.949 1.00 90.44 80 THR A O 1
ATOM 630 N N . ASP A 1 81 ? 19.641 -2.179 -15.642 1.00 92.50 81 ASP A N 1
ATOM 631 C CA . ASP A 1 81 ? 19.770 -3.159 -16.721 1.00 92.50 81 ASP A CA 1
ATOM 632 C C . ASP A 1 81 ? 18.798 -4.352 -16.549 1.00 92.50 81 ASP A C 1
ATOM 634 O O . ASP A 1 81 ? 17.607 -4.135 -16.297 1.00 92.50 81 ASP A O 1
ATOM 638 N N . TRP A 1 82 ? 19.270 -5.597 -16.685 1.00 94.25 82 TRP A N 1
ATOM 639 C CA . TRP A 1 82 ? 18.456 -6.815 -16.601 1.00 94.25 82 TRP A CA 1
ATOM 640 C C . TRP A 1 82 ? 18.799 -7.678 -15.381 1.00 94.25 82 TRP A C 1
ATOM 642 O O . TRP A 1 82 ? 19.965 -7.932 -15.080 1.00 94.25 82 TRP A O 1
ATOM 652 N N . GLU A 1 83 ? 17.778 -8.253 -14.747 1.00 93.56 83 GLU A N 1
ATOM 653 C CA . GLU A 1 83 ? 17.901 -9.252 -13.681 1.00 93.56 83 GLU A CA 1
ATOM 654 C C . GLU A 1 83 ? 16.991 -10.465 -13.955 1.00 93.56 83 GLU A C 1
ATOM 656 O O . GLU A 1 83 ? 15.985 -10.369 -14.656 1.00 93.56 83 GLU A O 1
ATOM 661 N N . LYS A 1 84 ? 17.334 -11.648 -13.430 1.00 90.44 84 LYS A N 1
ATOM 662 C CA . LYS A 1 84 ? 16.503 -12.855 -13.584 1.00 90.44 84 LYS A CA 1
ATOM 663 C C . LYS A 1 84 ? 15.343 -12.877 -12.592 1.00 90.44 84 LYS A C 1
ATOM 665 O O . LYS A 1 84 ? 15.481 -12.467 -11.445 1.00 90.44 84 LYS A O 1
ATOM 670 N N . SER A 1 85 ? 14.222 -13.456 -13.010 1.00 86.31 85 SER A N 1
ATOM 671 C CA . SER A 1 85 ? 13.091 -13.785 -12.139 1.00 86.31 85 SER A CA 1
ATOM 672 C C . SER A 1 85 ? 12.644 -15.233 -12.320 1.00 86.31 85 SER A C 1
ATOM 674 O O . SER A 1 85 ? 13.129 -15.933 -13.204 1.00 86.31 85 SER A O 1
ATOM 676 N N . ASP A 1 86 ? 11.690 -15.667 -11.496 1.00 79.88 86 ASP A N 1
ATOM 677 C CA . ASP A 1 86 ? 11.161 -17.034 -11.529 1.00 79.88 86 ASP A CA 1
ATOM 678 C C . ASP A 1 86 ? 10.442 -17.387 -12.842 1.00 79.88 86 ASP A C 1
ATOM 680 O O . ASP A 1 86 ? 10.397 -18.559 -13.204 1.00 79.88 86 ASP A O 1
ATOM 684 N N . MET A 1 87 ? 9.863 -16.399 -13.542 1.00 82.00 87 MET A N 1
ATOM 685 C CA . MET A 1 87 ? 9.088 -16.632 -14.775 1.00 82.00 87 MET A CA 1
ATOM 686 C C . MET A 1 87 ? 9.724 -16.055 -16.046 1.00 82.00 87 MET A C 1
ATOM 688 O O . MET A 1 87 ? 9.427 -16.543 -17.127 1.00 82.00 87 MET A O 1
ATOM 692 N N . SER A 1 88 ? 10.557 -15.015 -15.939 1.00 91.12 88 SER A N 1
ATOM 693 C CA . SER A 1 88 ? 11.295 -14.392 -17.055 1.00 91.12 88 SER A CA 1
ATOM 694 C C . SER A 1 88 ? 12.339 -13.420 -16.468 1.00 91.12 88 SER A C 1
ATOM 696 O O . SER A 1 88 ? 13.150 -13.817 -15.628 1.00 91.12 88 SER A O 1
ATOM 698 N N . LEU A 1 89 ? 12.293 -12.131 -16.804 1.00 92.88 89 LEU A N 1
ATOM 699 C CA . LEU A 1 89 ? 13.277 -11.110 -16.468 1.00 92.88 89 LEU A CA 1
ATOM 700 C C . LEU A 1 89 ? 12.653 -9.936 -15.709 1.00 92.88 89 LEU A C 1
ATOM 702 O O . LEU A 1 89 ? 11.449 -9.675 -15.768 1.00 92.88 89 LEU A O 1
ATOM 706 N N . ILE A 1 90 ? 13.506 -9.211 -14.999 1.00 92.19 90 ILE A N 1
ATOM 707 C CA . ILE A 1 90 ? 13.225 -7.905 -14.421 1.00 92.19 90 ILE A CA 1
ATOM 708 C C . ILE A 1 90 ? 14.094 -6.886 -15.150 1.00 92.19 90 ILE A C 1
ATOM 710 O O . ILE A 1 90 ? 15.249 -7.188 -15.443 1.00 92.19 90 ILE A O 1
ATOM 714 N N . PHE A 1 91 ? 13.556 -5.710 -15.460 1.00 93.25 91 PHE A N 1
ATOM 715 C CA . PHE A 1 91 ? 14.308 -4.671 -16.163 1.00 93.25 91 PHE A CA 1
ATOM 716 C C . PHE A 1 91 ? 14.151 -3.288 -15.535 1.00 93.25 91 PHE A C 1
ATOM 718 O O . PHE A 1 91 ? 13.081 -2.930 -15.033 1.00 93.25 91 PHE A O 1
ATOM 725 N N . GLY A 1 92 ? 15.233 -2.517 -15.596 1.00 92.38 92 GLY A N 1
ATOM 726 C CA . GLY A 1 92 ? 15.308 -1.154 -15.091 1.00 92.38 92 GLY A CA 1
ATOM 727 C C . GLY A 1 92 ? 14.715 -0.098 -16.022 1.00 92.38 92 GLY A C 1
ATOM 728 O O . GLY A 1 92 ? 14.409 -0.327 -17.197 1.00 92.38 92 GLY A O 1
ATOM 729 N N . SER A 1 93 ? 14.583 1.120 -15.497 1.00 91.88 93 SER A N 1
ATOM 730 C CA . SER A 1 93 ? 14.132 2.284 -16.279 1.00 91.88 93 SER A CA 1
ATOM 731 C C . SER A 1 93 ? 15.101 2.682 -17.405 1.00 91.88 93 SER A C 1
ATOM 733 O O . SER A 1 93 ? 14.684 3.278 -18.400 1.00 91.88 93 SER A O 1
ATOM 735 N N . ASP A 1 94 ? 16.376 2.321 -17.278 1.00 93.44 94 ASP A N 1
ATOM 736 C CA . ASP A 1 94 ? 17.418 2.521 -18.281 1.00 93.44 94 ASP A CA 1
ATOM 737 C C . ASP A 1 94 ? 17.212 1.632 -19.513 1.00 93.44 94 ASP A C 1
ATOM 739 O O . ASP A 1 94 ? 17.348 2.119 -20.637 1.00 93.44 94 ASP A O 1
ATOM 743 N N . VAL A 1 95 ? 16.785 0.379 -19.321 1.00 95.25 95 VAL A N 1
ATOM 744 C CA . VAL A 1 95 ? 16.417 -0.536 -20.414 1.00 95.25 95 VAL A CA 1
ATOM 745 C C . VAL A 1 95 ? 15.269 0.041 -21.237 1.00 95.25 95 VAL A C 1
ATOM 747 O O . VAL A 1 95 ? 15.319 0.033 -22.466 1.00 95.25 95 VAL A O 1
ATOM 750 N N . VAL A 1 96 ? 14.252 0.602 -20.574 1.00 94.88 96 VAL A N 1
ATOM 751 C CA . VAL A 1 96 ? 13.118 1.253 -21.249 1.00 94.88 96 VAL A CA 1
ATOM 752 C C . VAL A 1 96 ? 13.597 2.414 -22.116 1.00 94.88 96 VAL A C 1
ATOM 754 O O . VAL A 1 96 ? 13.217 2.512 -23.281 1.00 94.88 96 VAL A O 1
ATOM 757 N N . ALA A 1 97 ? 14.436 3.293 -21.562 1.00 94.69 97 ALA A N 1
ATOM 758 C CA . ALA A 1 97 ? 14.939 4.457 -22.283 1.00 94.69 97 ALA A CA 1
ATOM 759 C C . ALA A 1 97 ? 15.774 4.052 -23.509 1.00 94.69 97 ALA A C 1
ATOM 761 O O . ALA A 1 97 ? 15.602 4.623 -24.587 1.00 94.69 97 ALA A O 1
ATOM 762 N N . GLN A 1 98 ? 16.639 3.045 -23.362 1.00 95.00 98 GLN A N 1
ATOM 763 C CA . GLN A 1 98 ? 17.442 2.508 -24.462 1.00 95.00 98 GLN A CA 1
ATOM 764 C C . GLN A 1 98 ? 16.570 1.874 -25.548 1.00 95.00 98 GLN A C 1
ATOM 766 O O . GLN A 1 98 ? 16.769 2.157 -26.727 1.00 95.00 98 GLN A O 1
ATOM 771 N N . PHE A 1 99 ? 15.582 1.066 -25.159 1.00 96.06 99 PHE A N 1
ATOM 772 C CA . PHE A 1 99 ? 14.661 0.413 -26.086 1.00 96.06 99 PHE A CA 1
ATOM 773 C C . PHE A 1 99 ? 13.864 1.433 -26.909 1.00 96.06 99 PHE A C 1
ATOM 775 O O . PHE A 1 99 ? 13.800 1.344 -28.135 1.00 96.06 99 PHE A O 1
ATOM 782 N N . LEU A 1 100 ? 13.300 2.447 -26.249 1.00 96.00 100 LEU A N 1
ATOM 783 C CA . LEU A 1 100 ? 12.547 3.504 -26.923 1.00 96.00 100 LEU A CA 1
ATOM 784 C C . LEU A 1 100 ? 13.424 4.301 -27.893 1.00 96.00 100 LEU A C 1
ATOM 786 O O . LEU A 1 100 ? 13.014 4.545 -29.026 1.00 96.00 100 LEU A O 1
ATOM 790 N N . ALA A 1 101 ? 14.650 4.640 -27.485 1.00 95.81 101 ALA A N 1
ATOM 791 C CA . ALA A 1 101 ? 15.605 5.329 -28.347 1.00 95.81 101 ALA A CA 1
ATOM 792 C C . ALA A 1 101 ? 16.014 4.477 -29.560 1.00 95.81 101 ALA A C 1
ATOM 794 O O . ALA A 1 101 ? 16.055 4.987 -30.678 1.00 95.81 101 ALA A O 1
ATOM 795 N N . MET A 1 102 ? 16.278 3.182 -29.356 1.00 95.44 102 MET A N 1
ATOM 796 C CA . MET A 1 102 ? 16.658 2.243 -30.416 1.00 95.44 102 MET A CA 1
ATOM 797 C C . MET A 1 102 ? 15.567 2.111 -31.483 1.00 95.44 102 MET A C 1
ATOM 799 O O . MET A 1 102 ? 15.871 2.047 -32.673 1.00 95.44 102 MET A O 1
ATOM 803 N N . HIS A 1 103 ? 14.303 2.095 -31.060 1.00 94.94 103 HIS A N 1
ATOM 804 C CA . HIS A 1 103 ? 13.156 1.872 -31.938 1.00 94.94 103 HIS A CA 1
ATOM 805 C C . HIS A 1 103 ? 12.407 3.146 -32.344 1.00 94.94 103 HIS A C 1
ATOM 807 O O . HIS A 1 103 ? 11.389 3.047 -33.023 1.00 94.94 103 HIS A O 1
ATOM 813 N N . ASN A 1 104 ? 12.903 4.331 -31.966 1.00 95.88 104 ASN A N 1
ATOM 814 C CA . ASN A 1 104 ? 12.258 5.627 -32.219 1.00 95.88 104 ASN A CA 1
ATOM 815 C C . ASN A 1 104 ? 10.803 5.714 -31.695 1.00 95.88 104 ASN A C 1
ATOM 817 O O . ASN A 1 104 ? 9.933 6.346 -32.304 1.00 95.88 104 ASN A O 1
ATOM 821 N N . LEU A 1 105 ? 10.556 5.080 -30.549 1.00 96.50 105 LEU A N 1
ATOM 822 C CA . LEU A 1 105 ? 9.268 5.043 -29.861 1.00 96.50 105 LEU A CA 1
ATOM 823 C C . LEU A 1 105 ? 9.211 6.079 -28.735 1.00 96.50 105 LEU A C 1
ATOM 825 O O . LEU A 1 105 ? 10.233 6.459 -28.166 1.00 96.50 105 LEU A O 1
ATOM 829 N N . ASP A 1 106 ? 7.996 6.455 -28.352 1.00 95.19 106 ASP A N 1
ATOM 830 C CA . ASP A 1 106 ? 7.754 7.460 -27.319 1.00 95.19 106 ASP A CA 1
ATOM 831 C C . ASP A 1 106 ? 7.238 6.829 -26.006 1.00 95.19 106 ASP A C 1
ATOM 833 O O . ASP A 1 106 ? 7.500 7.358 -24.923 1.00 95.19 106 ASP A O 1
ATOM 837 N N . LEU A 1 107 ? 6.529 5.689 -26.076 1.00 96.19 107 LEU A N 1
ATOM 838 C CA . LEU A 1 107 ? 5.870 5.070 -24.917 1.00 96.19 107 LEU A CA 1
ATOM 839 C C . LEU A 1 107 ? 5.770 3.537 -25.009 1.00 96.19 107 LEU A C 1
ATOM 841 O O . LEU A 1 107 ? 5.397 2.981 -26.042 1.00 96.19 107 LEU A O 1
ATOM 845 N N . VAL A 1 108 ? 6.011 2.867 -23.878 1.00 95.88 108 VAL A N 1
ATOM 846 C CA . VAL A 1 108 ? 5.688 1.451 -23.643 1.00 95.88 108 VAL A CA 1
ATOM 847 C C . VAL A 1 108 ? 4.446 1.338 -22.756 1.00 95.88 108 VAL A C 1
ATOM 849 O O . VAL A 1 108 ? 4.390 1.953 -21.690 1.00 95.88 108 VAL A O 1
ATOM 852 N N . VAL A 1 109 ? 3.472 0.515 -23.153 1.00 95.00 109 VAL A N 1
ATOM 853 C CA . VAL A 1 109 ? 2.265 0.197 -22.370 1.00 95.00 109 VAL A CA 1
ATOM 854 C C . VAL A 1 109 ? 2.224 -1.295 -22.030 1.00 95.00 109 VAL A C 1
ATOM 856 O O . VAL A 1 109 ? 2.341 -2.143 -22.913 1.00 95.00 109 VAL A O 1
ATOM 859 N N . CYS A 1 110 ? 2.034 -1.618 -20.750 1.00 91.94 110 CYS A N 1
ATOM 860 C CA . CYS A 1 110 ? 2.050 -2.982 -20.213 1.00 91.94 110 CYS A CA 1
ATOM 861 C C . CYS A 1 110 ? 0.949 -3.243 -19.166 1.00 91.94 110 CYS A C 1
ATOM 863 O O . CYS A 1 110 ? 0.262 -2.317 -18.737 1.00 91.94 110 CYS A O 1
ATOM 865 N N . ALA A 1 111 ? 0.788 -4.499 -18.732 1.00 85.81 111 ALA A N 1
ATOM 866 C CA . ALA A 1 111 ? -0.205 -4.947 -17.747 1.00 85.81 111 ALA A CA 1
ATOM 867 C C . ALA A 1 111 ? 0.410 -5.836 -16.639 1.00 85.81 111 ALA A C 1
ATOM 869 O O . ALA A 1 111 ? -0.105 -6.902 -16.305 1.00 85.81 111 ALA A O 1
ATOM 870 N N . ASN A 1 112 ? 1.524 -5.390 -16.046 1.00 72.00 112 ASN A N 1
ATOM 871 C CA . ASN A 1 112 ? 2.343 -6.199 -15.132 1.00 72.00 112 ASN A CA 1
ATOM 872 C C . ASN A 1 112 ? 1.727 -6.457 -13.749 1.00 72.00 112 ASN A C 1
ATOM 874 O O . ASN A 1 112 ? 1.737 -7.589 -13.262 1.00 72.00 112 ASN A O 1
ATOM 878 N N . ARG A 1 113 ? 1.289 -5.401 -13.046 1.00 66.38 113 ARG A N 1
ATOM 879 C CA . ARG A 1 113 ? 0.907 -5.495 -11.626 1.00 66.38 113 ARG A CA 1
ATOM 880 C C . ARG A 1 113 ? -0.248 -4.571 -11.237 1.00 66.38 113 ARG A C 1
ATOM 882 O O . ARG A 1 113 ? -0.403 -3.507 -11.843 1.00 66.38 113 ARG A O 1
ATOM 889 N N . PRO A 1 114 ? -1.015 -4.947 -10.188 1.00 58.12 114 PRO A N 1
ATOM 890 C CA . PRO A 1 114 ? -1.950 -4.049 -9.530 1.00 58.12 114 PRO A CA 1
ATOM 891 C C . PRO A 1 114 ? -1.213 -2.802 -9.064 1.00 58.12 114 PRO A C 1
ATOM 893 O O . PRO A 1 114 ? -0.153 -2.866 -8.444 1.00 58.12 114 PRO A O 1
ATOM 896 N N . VAL A 1 115 ? -1.797 -1.671 -9.408 1.00 61.88 115 VAL A N 1
ATOM 897 C CA . VAL A 1 115 ? -1.159 -0.370 -9.320 1.00 61.88 115 VAL A CA 1
ATOM 898 C C . VAL A 1 115 ? -1.203 0.167 -7.888 1.00 61.88 115 VAL A C 1
ATOM 900 O O . VAL A 1 115 ? -2.267 0.151 -7.265 1.00 61.88 115 VAL A O 1
ATOM 903 N N . GLY A 1 116 ? -0.079 0.694 -7.384 1.00 57.41 116 GLY A N 1
ATOM 904 C CA . GLY A 1 116 ? 0.015 1.258 -6.028 1.00 57.41 116 GLY A CA 1
ATOM 905 C C . GLY A 1 116 ? -0.826 2.526 -5.828 1.00 57.41 116 GLY A C 1
ATOM 906 O O . GLY A 1 116 ? -1.233 2.825 -4.711 1.00 57.41 116 GLY A O 1
ATOM 907 N N . SER A 1 117 ? -1.147 3.224 -6.923 1.00 59.69 117 SER A N 1
ATOM 908 C CA . SER A 1 117 ? -1.905 4.484 -6.964 1.00 59.69 117 SER A CA 1
ATOM 909 C C . SER A 1 117 ? -3.427 4.359 -6.782 1.00 59.69 117 SER A C 1
ATOM 911 O O . SER A 1 117 ? -4.133 5.368 -6.803 1.00 59.69 117 SER A O 1
ATOM 913 N N . GLY A 1 118 ? -3.978 3.138 -6.741 1.00 66.00 118 GLY A N 1
ATOM 914 C CA . GLY A 1 118 ? -5.426 2.892 -6.643 1.00 66.00 118 GLY A CA 1
ATOM 915 C C . GLY A 1 118 ? -6.262 3.258 -7.887 1.00 66.00 118 GLY A C 1
ATOM 916 O O . GLY A 1 118 ? -7.439 2.900 -7.955 1.00 66.00 118 GLY A O 1
ATOM 917 N N . LYS A 1 119 ? -5.680 3.914 -8.904 1.00 72.31 119 LYS A N 1
ATOM 918 C CA . LYS A 1 119 ? -6.375 4.419 -10.112 1.00 72.31 119 LYS A CA 1
ATOM 919 C C . LYS A 1 119 ? -6.448 3.420 -11.273 1.00 72.31 119 LYS A C 1
ATOM 921 O O . LYS A 1 119 ? -7.049 3.730 -12.298 1.00 72.31 119 LYS A O 1
ATOM 926 N N . GLY A 1 120 ? -5.844 2.241 -11.127 1.00 80.19 120 GLY A N 1
ATOM 927 C CA . GLY A 1 120 ? -5.806 1.210 -12.170 1.00 80.19 120 GLY A CA 1
ATOM 928 C C . GLY A 1 120 ? -4.789 1.465 -13.286 1.00 80.19 120 GLY A C 1
ATOM 929 O O . GLY A 1 120 ? -4.732 0.685 -14.226 1.00 80.19 120 GLY A O 1
ATOM 930 N N . TYR A 1 121 ? -3.984 2.527 -13.202 1.00 88.12 121 TYR A N 1
ATOM 931 C CA . TYR A 1 121 ? -2.861 2.792 -14.107 1.00 88.12 121 TYR A CA 1
ATOM 932 C C . TYR A 1 121 ? -1.768 3.613 -13.407 1.00 88.12 121 TYR A C 1
ATOM 934 O O . TYR A 1 121 ? -2.061 4.381 -12.483 1.00 88.12 121 TYR A O 1
ATOM 942 N N . GLU A 1 122 ? -0.517 3.473 -13.844 1.00 87.50 122 GLU A N 1
ATOM 943 C CA . GLU A 1 122 ? 0.627 4.214 -13.296 1.00 87.50 122 GLU A CA 1
ATOM 944 C C . GLU A 1 122 ? 1.777 4.308 -14.295 1.00 87.50 122 GLU A C 1
ATOM 946 O O . GLU A 1 122 ? 2.049 3.370 -15.044 1.00 87.50 122 GLU A O 1
ATOM 951 N N . PHE A 1 123 ? 2.461 5.452 -14.282 1.00 89.50 123 PHE A N 1
ATOM 952 C CA . PHE A 1 123 ? 3.745 5.598 -14.954 1.00 89.50 123 PHE A CA 1
ATOM 953 C C . PHE A 1 123 ? 4.841 5.129 -14.011 1.00 89.50 123 PHE A C 1
ATOM 955 O O . PHE A 1 123 ? 5.024 5.706 -12.942 1.00 89.50 123 PHE A O 1
ATOM 962 N N . LEU A 1 124 ? 5.552 4.083 -14.413 1.00 83.81 124 LEU A N 1
ATOM 963 C CA . LEU A 1 124 ? 6.504 3.399 -13.546 1.00 83.81 124 LEU A CA 1
ATOM 964 C C . LEU A 1 124 ? 7.860 4.098 -13.496 1.00 83.81 124 LEU A C 1
ATOM 966 O O . LEU A 1 124 ? 8.599 3.891 -12.546 1.00 83.81 124 LEU A O 1
ATOM 970 N N . ASN A 1 125 ? 8.174 4.965 -14.460 1.00 82.38 125 ASN A N 1
ATOM 971 C CA . ASN A 1 125 ? 9.408 5.742 -14.474 1.00 82.38 125 ASN A CA 1
ATOM 972 C C . ASN A 1 125 ? 9.142 7.256 -14.491 1.00 82.38 125 ASN A C 1
ATOM 974 O O . ASN A 1 125 ? 8.137 7.735 -15.022 1.00 82.38 125 ASN A O 1
ATOM 978 N N . ALA A 1 126 ? 10.093 8.031 -13.959 1.00 72.06 126 ALA A N 1
ATOM 979 C CA . ALA A 1 126 ? 9.987 9.491 -13.866 1.00 72.06 126 ALA A CA 1
ATOM 980 C C . ALA A 1 126 ? 9.790 10.176 -15.233 1.00 72.06 126 ALA A C 1
ATOM 982 O O . ALA A 1 126 ? 9.098 11.189 -15.324 1.00 72.06 126 ALA A O 1
ATOM 983 N N . GLY A 1 127 ? 10.348 9.592 -16.300 1.00 81.44 127 GLY A N 1
ATOM 984 C CA . GLY A 1 127 ? 10.201 10.078 -17.674 1.00 81.44 127 GLY A CA 1
ATOM 985 C C . GLY A 1 127 ? 8.807 9.887 -18.281 1.00 81.44 127 GLY A C 1
ATOM 986 O O . GLY A 1 127 ? 8.565 10.403 -19.365 1.00 81.44 127 GLY A O 1
ATOM 987 N N . ARG A 1 128 ? 7.887 9.175 -17.608 1.00 89.44 128 ARG A N 1
ATOM 988 C CA . ARG A 1 128 ? 6.545 8.828 -18.120 1.00 89.44 128 ARG A CA 1
ATOM 989 C C . ARG A 1 128 ? 6.565 8.075 -19.454 1.00 89.44 128 ARG A C 1
ATOM 991 O O . ARG A 1 128 ? 5.684 8.246 -20.289 1.00 89.44 128 ARG A O 1
ATOM 998 N N . GLN A 1 129 ? 7.564 7.221 -19.627 1.00 93.62 129 GLN A N 1
ATOM 999 C CA . GLN A 1 129 ? 7.776 6.445 -20.849 1.00 93.62 129 GLN A CA 1
ATOM 1000 C C . GLN A 1 129 ? 7.385 4.968 -20.699 1.00 93.62 129 GLN A C 1
ATOM 1002 O O . GLN A 1 129 ? 7.362 4.227 -21.679 1.00 93.62 129 GLN A O 1
ATOM 1007 N N . LEU A 1 130 ? 7.068 4.538 -19.476 1.00 93.31 130 LEU A N 1
ATOM 1008 C CA . LEU A 1 130 ? 6.556 3.210 -19.176 1.00 93.31 130 LEU A CA 1
ATOM 1009 C C . LEU A 1 130 ? 5.248 3.325 -18.400 1.00 93.31 130 LEU A C 1
ATOM 1011 O O . LEU A 1 130 ? 5.237 3.740 -17.241 1.00 93.31 130 LEU A O 1
ATOM 1015 N N . LEU A 1 131 ? 4.155 2.935 -19.043 1.00 92.94 131 LEU A N 1
ATOM 1016 C CA . LEU A 1 131 ? 2.813 2.926 -18.485 1.00 92.94 131 LEU A CA 1
ATOM 1017 C C . LEU A 1 131 ? 2.388 1.489 -18.182 1.00 92.94 131 LEU A C 1
ATOM 1019 O O . LEU A 1 131 ? 2.410 0.635 -19.065 1.00 92.94 131 LEU A O 1
ATOM 1023 N N . THR A 1 132 ? 1.932 1.233 -16.959 1.00 90.38 132 THR A N 1
ATOM 1024 C CA . THR A 1 132 ? 1.178 0.019 -16.635 1.00 90.38 132 THR A CA 1
ATOM 1025 C C . THR A 1 132 ? -0.307 0.347 -16.520 1.00 90.38 132 THR A C 1
ATOM 1027 O O . THR A 1 132 ? -0.679 1.359 -15.924 1.00 90.38 132 THR A O 1
ATOM 1030 N N . VAL A 1 133 ? -1.167 -0.506 -17.074 1.00 90.25 133 VAL A N 1
ATOM 1031 C CA . VAL A 1 133 ? -2.628 -0.423 -16.964 1.00 90.25 133 VAL A CA 1
ATOM 1032 C C . VAL A 1 133 ? -3.190 -1.737 -16.434 1.00 90.25 133 VAL A C 1
ATOM 1034 O O . VAL A 1 133 ? -2.698 -2.819 -16.739 1.00 90.25 133 VAL A O 1
ATOM 1037 N N . TRP A 1 134 ? -4.237 -1.643 -15.623 1.00 86.69 134 TRP A N 1
ATOM 1038 C CA . TRP A 1 134 ? -4.889 -2.772 -14.987 1.00 86.69 134 TRP A CA 1
ATOM 1039 C C . TRP A 1 134 ? -6.368 -2.831 -15.358 1.00 86.69 134 TRP A C 1
ATOM 1041 O O . TRP A 1 134 ? -7.102 -1.854 -15.211 1.00 86.69 134 TRP A O 1
ATOM 1051 N N . SER A 1 135 ? -6.823 -3.992 -15.825 1.00 82.31 135 SER A N 1
ATOM 1052 C CA . SER A 1 135 ? -8.180 -4.181 -16.358 1.00 82.31 135 SER A CA 1
ATOM 1053 C C . SER A 1 135 ? -9.179 -4.759 -15.349 1.00 82.31 135 SER A C 1
ATOM 1055 O O . SER A 1 135 ? -10.379 -4.764 -15.620 1.00 82.31 135 SER A O 1
ATOM 1057 N N . ALA A 1 136 ? -8.720 -5.220 -14.179 1.00 75.88 136 ALA A N 1
ATOM 1058 C CA . ALA A 1 136 ? -9.561 -5.894 -13.190 1.00 75.88 136 ALA A CA 1
ATOM 1059 C C . ALA A 1 136 ? -9.711 -5.066 -11.898 1.00 75.88 136 ALA A C 1
ATOM 1061 O O . ALA A 1 136 ? -8.760 -4.990 -11.117 1.00 75.88 136 ALA A O 1
ATOM 1062 N N . PRO A 1 137 ? -10.890 -4.476 -11.621 1.00 69.38 137 PRO A N 1
ATOM 1063 C CA . PRO A 1 137 ? -11.123 -3.812 -10.346 1.00 69.38 137 PRO A CA 1
ATOM 1064 C C . PRO A 1 137 ? -11.283 -4.855 -9.228 1.00 69.38 137 PRO A C 1
ATOM 1066 O O . PRO A 1 137 ? -11.785 -5.953 -9.476 1.00 69.38 137 PRO A O 1
ATOM 1069 N N . ARG A 1 138 ? -10.911 -4.512 -7.988 1.00 66.62 138 ARG A N 1
ATOM 1070 C CA . ARG A 1 138 ? -10.923 -5.433 -6.826 1.00 66.62 138 ARG A CA 1
ATOM 1071 C C . ARG A 1 138 ? -10.083 -6.700 -7.021 1.00 66.62 138 ARG A C 1
ATOM 1073 O O . ARG A 1 138 ? -10.524 -7.811 -6.721 1.00 66.62 138 ARG A O 1
ATOM 1080 N N . PHE A 1 139 ? -8.894 -6.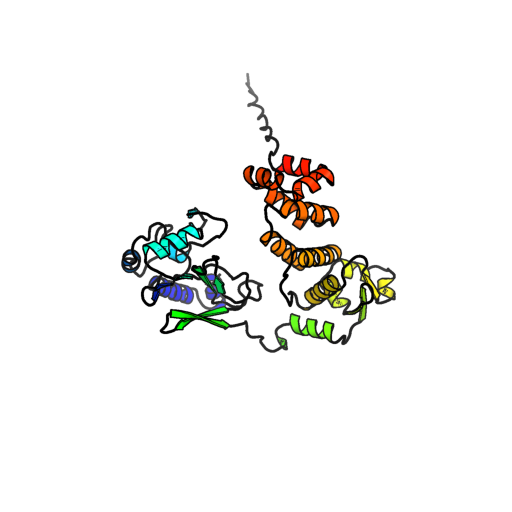550 -7.595 1.00 57.81 139 PHE A N 1
ATOM 1081 C CA . PHE A 1 139 ? -7.974 -7.673 -7.750 1.00 57.81 139 PHE A CA 1
ATOM 1082 C C . PHE A 1 139 ? -7.214 -7.942 -6.444 1.00 57.81 139 PHE A C 1
ATOM 1084 O O . PHE A 1 139 ? -6.487 -7.070 -5.967 1.00 57.81 139 PHE A O 1
ATOM 1091 N N . GLY A 1 140 ? -7.377 -9.143 -5.874 1.00 55.00 140 GLY A N 1
ATOM 1092 C CA . GLY A 1 140 ? -7.006 -9.404 -4.475 1.00 55.00 140 GLY A CA 1
ATOM 1093 C C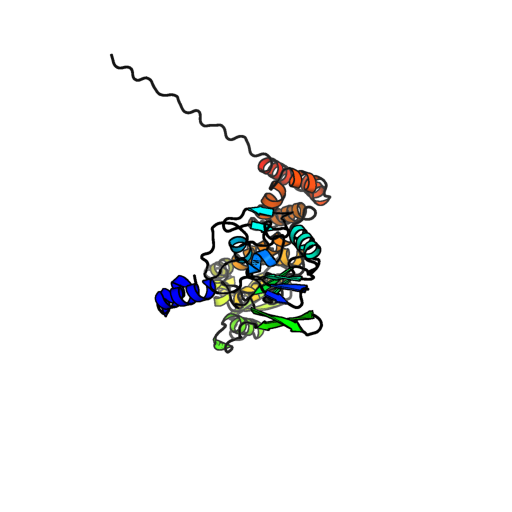 . GLY A 1 140 ? -7.869 -8.561 -3.529 1.00 55.00 140 GLY A C 1
ATOM 1094 O O . GLY A 1 140 ? -8.712 -7.799 -3.987 1.00 55.00 140 GLY A O 1
ATOM 1095 N N . ASP A 1 141 ? -7.684 -8.638 -2.216 1.00 53.06 141 ASP A N 1
ATOM 1096 C CA . ASP A 1 141 ? -8.492 -7.881 -1.237 1.00 53.06 141 ASP A CA 1
ATOM 1097 C C . ASP A 1 141 ? -8.286 -6.340 -1.282 1.00 53.06 141 ASP A C 1
ATOM 1099 O O . ASP A 1 141 ? -8.551 -5.628 -0.315 1.00 53.06 141 ASP A O 1
ATOM 1103 N N . MET A 1 142 ? -7.793 -5.797 -2.398 1.00 54.53 142 MET A N 1
ATOM 1104 C CA . MET A 1 142 ? -7.491 -4.387 -2.616 1.00 54.53 142 MET A CA 1
ATOM 1105 C C . MET A 1 142 ? -8.646 -3.684 -3.336 1.00 54.53 142 MET A C 1
ATOM 1107 O O . MET A 1 142 ? -9.184 -4.195 -4.312 1.00 54.53 142 MET A O 1
ATOM 1111 N N . SER A 1 143 ? -8.987 -2.459 -2.938 1.00 61.84 143 SER A N 1
ATOM 1112 C CA . SER A 1 143 ? -9.986 -1.607 -3.607 1.00 61.84 143 SER A CA 1
ATOM 1113 C C . SER A 1 143 ? -9.461 -0.954 -4.900 1.00 61.84 143 SER A C 1
ATOM 1115 O O . SER A 1 143 ? -9.685 0.228 -5.152 1.00 61.84 143 SER A O 1
ATOM 1117 N N . THR A 1 144 ? -8.746 -1.704 -5.742 1.00 68.38 144 THR A N 1
ATOM 1118 C CA . THR A 1 144 ? -8.165 -1.176 -6.984 1.00 68.38 144 THR A CA 1
ATOM 1119 C C . THR A 1 144 ? -9.245 -0.865 -8.021 1.00 68.38 144 THR A C 1
ATOM 1121 O O . THR A 1 144 ? -10.161 -1.663 -8.243 1.00 68.38 144 THR A O 1
ATOM 1124 N N . ALA A 1 145 ? -9.146 0.302 -8.665 1.00 79.69 145 ALA A N 1
ATOM 1125 C CA . ALA A 1 145 ? -9.893 0.593 -9.884 1.00 79.69 145 ALA A CA 1
ATOM 1126 C C . ALA A 1 145 ? -9.286 -0.142 -11.087 1.00 79.69 145 ALA A C 1
ATOM 1128 O O . ALA A 1 145 ? -8.106 -0.491 -11.083 1.00 79.69 145 ALA A O 1
ATOM 1129 N N . ALA A 1 146 ? -10.091 -0.353 -12.124 1.00 86.06 146 ALA A N 1
ATOM 1130 C CA . ALA A 1 146 ? -9.597 -0.690 -13.452 1.00 86.06 146 ALA A CA 1
ATOM 1131 C C . ALA A 1 146 ? -9.462 0.579 -14.294 1.00 86.06 146 ALA A C 1
ATOM 1133 O O . ALA A 1 146 ? -10.107 1.591 -14.017 1.00 86.06 146 ALA A O 1
ATOM 1134 N N . ALA A 1 147 ? -8.649 0.532 -15.339 1.00 89.69 147 ALA A N 1
ATOM 1135 C CA . ALA A 1 147 ? -8.501 1.634 -16.271 1.00 89.69 147 ALA A CA 1
ATOM 1136 C C . ALA A 1 147 ? -8.461 1.149 -17.720 1.00 89.69 147 ALA A C 1
ATOM 1138 O O . ALA A 1 147 ? -8.024 0.043 -18.027 1.00 89.69 147 ALA A O 1
ATOM 1139 N N . ILE A 1 148 ? -8.935 2.015 -18.610 1.00 91.31 148 ILE A N 1
ATOM 1140 C CA . ILE A 1 148 ? -8.810 1.888 -20.058 1.00 91.31 148 ILE A CA 1
ATOM 1141 C C . ILE A 1 148 ? -7.922 3.039 -20.525 1.00 91.31 148 ILE A C 1
ATOM 1143 O O . ILE A 1 148 ? -8.201 4.196 -20.200 1.00 91.31 148 ILE A O 1
ATOM 1147 N N . VAL A 1 149 ? -6.873 2.719 -21.280 1.00 93.19 149 VAL A N 1
ATOM 1148 C CA . VAL A 1 149 ? -6.031 3.717 -21.950 1.00 93.19 149 VAL A CA 1
ATOM 1149 C C . VAL A 1 149 ? -6.675 4.077 -23.283 1.00 93.19 149 VAL A C 1
ATOM 1151 O O . VAL A 1 149 ? -7.043 3.192 -24.054 1.00 93.19 149 VAL A O 1
ATOM 1154 N N . THR A 1 150 ? -6.820 5.370 -23.548 1.00 94.00 150 THR A N 1
ATOM 1155 C CA . THR A 1 150 ? -7.295 5.896 -24.831 1.00 94.00 150 THR A CA 1
ATOM 1156 C C . THR A 1 150 ? -6.185 6.707 -25.473 1.00 94.00 150 THR A C 1
ATOM 1158 O O . THR A 1 150 ? -5.599 7.549 -24.802 1.00 94.00 150 THR A O 1
ATOM 1161 N N . VAL A 1 151 ? -5.920 6.483 -26.753 1.00 94.50 151 VAL A N 1
ATOM 1162 C CA . VAL A 1 151 ? -4.973 7.280 -27.543 1.00 94.50 151 VAL A CA 1
ATOM 1163 C C . VAL A 1 151 ? -5.771 7.966 -28.642 1.00 94.50 151 VAL A C 1
ATOM 1165 O O . VAL A 1 151 ? -6.526 7.291 -29.343 1.00 94.50 151 VAL A O 1
ATOM 1168 N N . ASP A 1 152 ? -5.673 9.290 -28.736 1.00 92.44 152 ASP A N 1
ATOM 1169 C CA . ASP A 1 152 ? -6.338 10.055 -29.794 1.00 92.44 152 ASP A CA 1
ATOM 1170 C C . ASP A 1 152 ? -5.475 10.194 -31.061 1.00 92.44 152 ASP A C 1
ATOM 1172 O O . ASP A 1 152 ? -4.343 9.715 -31.125 1.00 92.44 152 ASP A O 1
ATOM 1176 N N . GLU A 1 153 ? -6.019 10.859 -32.083 1.00 92.06 153 GLU A N 1
ATOM 1177 C CA . GLU A 1 153 ? -5.356 11.087 -33.377 1.00 92.06 153 GLU A CA 1
ATOM 1178 C C . GLU A 1 153 ? -4.058 11.911 -33.267 1.00 92.06 153 GLU A C 1
ATOM 1180 O O . GLU A 1 153 ? -3.245 11.906 -34.186 1.00 92.06 153 GLU A O 1
ATOM 1185 N N . THR A 1 154 ? -3.842 12.613 -32.150 1.00 93.00 154 THR A N 1
ATOM 1186 C CA . THR A 1 154 ? -2.621 13.386 -31.867 1.00 93.00 154 THR A CA 1
ATOM 1187 C C . THR A 1 154 ? -1.626 12.630 -30.989 1.00 93.00 154 THR A C 1
ATOM 1189 O O . THR A 1 154 ? -0.626 13.205 -30.559 1.00 93.00 154 THR A O 1
ATOM 1192 N N . LEU A 1 155 ? -1.889 11.344 -30.725 1.00 91.19 155 LEU A N 1
ATOM 1193 C CA . LEU A 1 155 ? -1.147 10.490 -29.794 1.00 91.19 155 LEU A CA 1
ATOM 1194 C C . LEU A 1 155 ? -1.221 10.935 -28.335 1.00 91.19 155 LEU A C 1
ATOM 1196 O O . LEU A 1 155 ? -0.411 10.514 -27.504 1.00 91.19 155 LEU A O 1
ATOM 1200 N N . LEU A 1 156 ? -2.222 11.743 -27.984 1.00 90.88 156 LEU A N 1
ATOM 1201 C CA . LEU A 1 156 ? -2.437 12.115 -26.598 1.00 90.88 156 LEU A CA 1
ATOM 1202 C C . LEU A 1 156 ? -3.034 10.929 -25.833 1.00 90.88 156 LEU A C 1
ATOM 1204 O O . LEU A 1 156 ? -4.071 10.372 -26.200 1.00 90.88 156 LEU A O 1
ATOM 1208 N N . VAL A 1 157 ? -2.377 10.560 -24.732 1.00 93.12 157 VAL A N 1
ATOM 1209 C CA . VAL A 1 157 ? -2.792 9.446 -23.875 1.00 93.12 157 VAL A CA 1
ATOM 1210 C C . VAL A 1 157 ? -3.764 9.935 -22.802 1.00 93.12 157 VAL A C 1
ATOM 1212 O O . VAL A 1 157 ? -3.410 10.709 -21.912 1.00 93.12 157 VAL A O 1
ATOM 1215 N N . GLY A 1 158 ? -4.996 9.442 -22.874 1.00 92.62 158 GLY A N 1
ATOM 1216 C CA . GLY A 1 158 ? -6.060 9.626 -21.894 1.00 92.62 158 GLY A CA 1
ATOM 1217 C C . GLY A 1 158 ? -6.375 8.348 -21.114 1.00 92.62 158 GLY A C 1
ATOM 1218 O O . GLY A 1 158 ? -5.992 7.240 -21.494 1.00 92.62 158 GLY A O 1
ATOM 1219 N N . PHE A 1 159 ? -7.109 8.508 -20.012 1.00 92.00 159 PHE A N 1
ATOM 1220 C CA . PHE A 1 159 ? -7.472 7.409 -19.119 1.00 92.00 159 PHE A CA 1
ATOM 1221 C C . PHE A 1 159 ? -8.952 7.454 -18.767 1.00 92.00 159 PHE A C 1
ATOM 1223 O O . PHE A 1 159 ? -9.458 8.464 -18.276 1.00 92.00 159 PHE A O 1
ATOM 1230 N N . LYS A 1 160 ? -9.635 6.322 -18.932 1.00 90.12 160 LYS A N 1
ATOM 1231 C CA . LYS A 1 160 ? -10.976 6.103 -18.391 1.00 90.12 160 LYS A CA 1
ATOM 1232 C C . LYS A 1 160 ? -10.889 5.135 -17.222 1.00 90.12 160 LYS A C 1
ATOM 1234 O O . LYS A 1 160 ? -10.672 3.942 -17.412 1.00 90.12 160 LYS A O 1
ATOM 1239 N N . VAL A 1 161 ? -11.065 5.659 -16.013 1.00 86.75 161 VAL A N 1
ATOM 1240 C CA . VAL A 1 161 ? -11.009 4.870 -14.778 1.00 86.75 161 VAL A CA 1
ATOM 1241 C C . VAL A 1 161 ? -12.379 4.266 -14.489 1.00 86.75 161 VAL A C 1
ATOM 1243 O O . VAL A 1 161 ? -13.355 4.976 -14.252 1.00 86.75 161 VAL A O 1
ATOM 1246 N N . LEU A 1 162 ? -12.433 2.940 -14.485 1.00 83.06 162 LEU A N 1
ATOM 1247 C CA . LEU A 1 162 ? -13.552 2.137 -14.024 1.00 83.06 162 LEU A CA 1
ATOM 1248 C C . LEU A 1 162 ? -13.334 1.839 -12.545 1.00 83.06 162 LEU A C 1
ATOM 1250 O O . LEU A 1 162 ? -12.706 0.848 -12.160 1.00 83.06 162 LEU A O 1
ATOM 1254 N N . LYS A 1 163 ? -13.839 2.732 -11.696 1.00 74.75 163 LYS A N 1
ATOM 1255 C CA . LYS A 1 163 ? -13.907 2.434 -10.268 1.00 74.75 163 LYS A CA 1
ATOM 1256 C C . LYS A 1 163 ? -14.805 1.210 -10.090 1.00 74.75 163 LYS A C 1
ATOM 1258 O O . LYS A 1 163 ? -15.787 1.096 -10.825 1.00 74.75 163 LYS A O 1
ATOM 1263 N N . PRO A 1 164 ? -14.487 0.291 -9.163 1.00 67.94 164 PRO A N 1
ATOM 1264 C CA . PRO A 1 164 ? -15.441 -0.735 -8.789 1.00 67.94 164 PRO A CA 1
ATOM 1265 C C . PRO A 1 164 ? -16.769 -0.043 -8.516 1.00 67.94 164 PRO A C 1
ATOM 1267 O O . PRO A 1 164 ? -16.796 0.875 -7.694 1.00 67.94 164 PRO A O 1
ATOM 1270 N N . ASP A 1 165 ? -17.829 -0.441 -9.230 1.00 56.84 165 ASP A N 1
ATOM 1271 C CA . ASP A 1 165 ? -19.161 0.066 -8.934 1.00 56.84 165 ASP A CA 1
ATOM 1272 C C . ASP A 1 165 ? -19.337 -0.071 -7.429 1.00 56.84 165 ASP A C 1
ATOM 1274 O O . ASP A 1 165 ? -19.155 -1.163 -6.864 1.00 56.84 165 ASP A O 1
ATOM 1278 N N . GLY A 1 166 ? -19.635 1.059 -6.787 1.00 51.47 166 GLY A N 1
ATOM 1279 C CA . GLY A 1 166 ? -20.324 1.049 -5.517 1.00 51.47 166 GLY A CA 1
ATOM 1280 C C . GLY A 1 166 ? -21.663 0.400 -5.804 1.00 51.47 166 GLY A C 1
ATOM 1281 O O . GLY A 1 166 ? -22.655 1.093 -6.005 1.00 51.47 166 GLY A O 1
ATOM 1282 N N . GLY A 1 167 ? -21.674 -0.934 -5.916 1.00 41.94 167 GLY A N 1
ATOM 1283 C CA . GLY A 1 167 ? -22.895 -1.707 -5.838 1.00 41.94 167 GLY A CA 1
ATOM 1284 C C . GLY A 1 167 ? -23.636 -1.138 -4.648 1.00 41.94 167 GLY A C 1
ATOM 1285 O O . GLY A 1 167 ? -22.982 -0.915 -3.627 1.00 41.94 167 GLY A O 1
ATOM 1286 N N . THR A 1 168 ? -24.903 -0.772 -4.878 1.00 41.84 168 THR A N 1
ATOM 1287 C CA . THR A 1 168 ? -25.919 -0.347 -3.902 1.00 41.84 168 THR A CA 1
ATOM 1288 C C . THR A 1 168 ? -25.362 -0.247 -2.495 1.00 41.84 168 THR A C 1
ATOM 1290 O O . THR A 1 168 ? -24.906 -1.267 -1.998 1.00 41.84 168 THR A O 1
ATOM 1293 N N . THR A 1 169 ? -25.431 0.912 -1.841 1.00 47.12 169 THR A N 1
ATOM 1294 C CA . THR A 1 169 ? -24.954 1.139 -0.462 1.00 47.12 169 THR A CA 1
ATOM 1295 C C . THR A 1 169 ? -25.108 -0.065 0.488 1.00 47.12 169 THR A C 1
ATOM 1297 O O . THR A 1 169 ? -24.223 -0.264 1.302 1.00 47.12 169 THR A O 1
ATOM 1300 N N . ASP A 1 170 ? -26.126 -0.915 0.312 1.00 48.81 170 ASP A N 1
ATOM 1301 C CA . ASP A 1 170 ? -26.326 -2.239 0.935 1.00 48.81 170 ASP A CA 1
ATOM 1302 C C . ASP A 1 170 ? -25.250 -3.337 0.749 1.00 48.81 170 ASP A C 1
ATOM 1304 O O . ASP A 1 170 ? -25.260 -4.307 1.504 1.00 48.81 170 ASP A O 1
ATOM 1308 N N . ALA A 1 171 ? -24.334 -3.259 -0.220 1.00 52.72 171 ALA A N 1
ATOM 1309 C CA . ALA A 1 171 ? -23.365 -4.327 -0.503 1.00 52.72 171 ALA A CA 1
ATOM 1310 C C . ALA A 1 171 ? -21.986 -4.088 0.134 1.00 52.72 171 ALA A C 1
ATOM 1312 O O . ALA A 1 171 ? -21.226 -5.038 0.330 1.00 52.72 171 ALA A O 1
ATOM 1313 N N . CYS A 1 172 ? -21.641 -2.835 0.452 1.00 60.75 172 CYS A N 1
ATOM 1314 C CA . CYS A 1 172 ? -20.357 -2.492 1.056 1.00 60.75 172 CYS A CA 1
ATOM 1315 C C . CYS A 1 172 ? -20.567 -2.028 2.497 1.00 60.75 172 CYS A C 1
ATOM 1317 O O . CYS A 1 172 ? -20.910 -0.876 2.758 1.00 60.75 172 CYS A O 1
ATOM 1319 N N . LEU A 1 173 ? -20.319 -2.948 3.429 1.00 81.75 173 LEU A N 1
ATOM 1320 C CA . LEU A 1 173 ? -20.493 -2.722 4.861 1.00 81.75 173 LEU A CA 1
ATOM 1321 C C . LEU A 1 173 ? -19.652 -1.532 5.367 1.00 81.75 173 LEU A C 1
ATOM 1323 O O . LEU A 1 173 ? -20.112 -0.760 6.199 1.00 81.75 173 LEU A O 1
ATOM 1327 N N . GLY A 1 174 ? -18.433 -1.356 4.841 1.00 85.88 174 GLY A N 1
ATOM 1328 C CA . GLY A 1 174 ? -17.464 -0.365 5.324 1.00 85.88 174 GLY A CA 1
ATOM 1329 C C . GLY A 1 174 ? -17.995 1.076 5.326 1.00 85.88 174 GLY A C 1
ATOM 1330 O O . GLY A 1 174 ? -18.076 1.676 6.396 1.00 85.88 174 GLY A O 1
ATOM 1331 N N . PRO A 1 175 ? -18.405 1.645 4.176 1.00 83.44 175 PRO A N 1
ATOM 1332 C CA . PRO A 1 175 ? -18.986 2.987 4.118 1.00 83.44 175 PRO A CA 1
ATOM 1333 C C . PRO A 1 175 ? -20.249 3.163 4.971 1.00 83.44 175 PRO A C 1
ATOM 1335 O O . PRO A 1 175 ? -20.430 4.221 5.568 1.00 83.44 175 PRO A O 1
ATOM 1338 N N . GLN A 1 176 ? -21.106 2.138 5.073 1.00 86.12 176 GLN A N 1
ATOM 1339 C CA . GLN A 1 176 ? -22.303 2.194 5.924 1.00 86.12 176 GLN A CA 1
ATOM 1340 C C . GLN A 1 176 ? -21.934 2.281 7.411 1.00 86.12 176 GLN A C 1
ATOM 1342 O O . GLN A 1 176 ? -22.498 3.087 8.147 1.00 86.12 176 GLN A O 1
ATOM 1347 N N . PHE A 1 177 ? -20.945 1.499 7.846 1.00 92.25 177 PHE A N 1
ATOM 1348 C CA . PHE A 1 177 ? -20.402 1.576 9.199 1.00 92.25 177 PHE A CA 1
ATOM 1349 C C . PHE A 1 177 ? -19.665 2.902 9.434 1.00 92.25 177 PHE A C 1
ATOM 1351 O O . PHE A 1 177 ? -19.821 3.503 10.494 1.00 92.25 177 PHE A O 1
ATOM 1358 N N . GLY A 1 178 ? -18.938 3.421 8.441 1.00 91.62 178 GLY A N 1
ATOM 1359 C CA . GLY A 1 178 ? -18.360 4.766 8.493 1.00 91.62 178 GLY A CA 1
ATOM 1360 C C . GLY A 1 178 ? -19.419 5.848 8.737 1.00 91.62 178 GLY A C 1
ATOM 1361 O O . GLY A 1 178 ? -19.245 6.688 9.612 1.00 91.62 178 GLY A O 1
ATOM 1362 N N . ALA A 1 179 ? -20.565 5.769 8.057 1.00 90.00 179 ALA A N 1
ATOM 1363 C CA . ALA A 1 179 ? -21.680 6.691 8.275 1.00 90.00 179 ALA A CA 1
ATOM 1364 C C . ALA A 1 179 ? -22.309 6.566 9.679 1.00 90.00 179 ALA A C 1
ATOM 1366 O O . ALA A 1 179 ? -22.782 7.564 10.227 1.00 90.00 179 ALA A O 1
ATOM 1367 N N . LEU A 1 180 ? -22.304 5.376 10.295 1.00 94.19 180 LEU A N 1
ATOM 1368 C CA . LEU A 1 180 ? -22.714 5.214 11.699 1.00 94.19 180 LEU A CA 1
ATOM 1369 C C . LEU A 1 180 ? -21.765 5.947 12.652 1.00 94.19 180 LEU A C 1
ATOM 1371 O O . LEU A 1 180 ? -22.232 6.595 13.585 1.00 94.19 180 LEU A O 1
ATOM 1375 N N . LEU A 1 181 ? -20.453 5.882 12.402 1.00 95.12 181 LEU A N 1
ATOM 1376 C CA . LEU A 1 181 ? -19.469 6.648 13.170 1.00 95.12 181 LEU A CA 1
ATOM 1377 C C . LEU A 1 181 ? -19.693 8.160 13.008 1.00 95.12 181 LEU A C 1
ATOM 1379 O O . LEU A 1 181 ? -19.736 8.875 14.003 1.00 95.12 181 LEU A O 1
ATOM 1383 N N . ASP A 1 182 ? -19.888 8.634 11.776 1.00 92.75 182 ASP A N 1
ATOM 1384 C CA . ASP A 1 182 ? -20.047 10.066 11.485 1.00 92.75 182 ASP A CA 1
ATOM 1385 C C . ASP A 1 182 ? -21.358 10.648 12.040 1.00 92.75 182 ASP A C 1
ATOM 1387 O O . ASP A 1 182 ? -21.404 11.799 12.468 1.00 92.75 182 ASP A O 1
ATOM 1391 N N . SER A 1 183 ? -22.439 9.862 12.026 1.00 94.00 183 SER A N 1
ATOM 1392 C CA . SER A 1 183 ? -23.761 10.302 12.493 1.00 94.00 183 SER A CA 1
ATOM 1393 C C . SER A 1 183 ? -23.959 10.187 14.005 1.00 94.00 183 SER A C 1
ATOM 1395 O O . SER A 1 183 ? -24.871 10.814 14.542 1.00 94.00 183 SER A O 1
ATOM 1397 N N . GLY A 1 184 ? -23.159 9.364 14.689 1.00 92.81 184 GLY A N 1
ATOM 1398 C CA . GLY A 1 184 ? -23.332 9.073 16.114 1.00 92.81 184 GLY A CA 1
ATOM 1399 C C . GLY A 1 184 ? -24.615 8.295 16.447 1.00 92.81 184 GLY A C 1
ATOM 1400 O O . GLY A 1 184 ? -25.011 8.210 17.610 1.00 92.81 184 GLY A O 1
ATOM 1401 N N . LEU A 1 185 ? -25.304 7.731 15.450 1.00 93.38 185 LEU A N 1
ATOM 1402 C CA . LEU A 1 185 ? -26.519 6.951 15.681 1.00 93.38 185 LEU A CA 1
ATOM 1403 C C . LEU A 1 185 ? -26.188 5.645 16.400 1.00 93.38 185 LEU A C 1
ATOM 1405 O O . LEU A 1 185 ? -25.353 4.889 15.930 1.00 93.38 185 LEU A O 1
ATOM 1409 N N . PHE A 1 186 ? -26.905 5.351 17.489 1.00 94.69 186 PHE A N 1
ATOM 1410 C CA . PHE A 1 186 ? -26.773 4.119 18.288 1.00 94.69 186 PHE A CA 1
ATOM 1411 C C . PHE A 1 186 ? -25.420 3.918 18.989 1.00 94.69 186 PHE A C 1
ATOM 1413 O O . PHE A 1 186 ? -25.128 2.812 19.447 1.00 94.69 186 PHE A O 1
ATOM 1420 N N . THR A 1 187 ? -24.623 4.976 19.135 1.00 96.38 187 THR A N 1
ATOM 1421 C CA . THR A 1 187 ? -23.359 4.911 19.873 1.00 96.38 187 THR A CA 1
ATOM 1422 C C . THR A 1 187 ? -23.594 4.623 21.350 1.00 96.38 187 THR A C 1
ATOM 1424 O O . THR A 1 187 ? -24.492 5.193 21.972 1.00 96.38 187 THR A O 1
ATOM 1427 N N . ASP A 1 188 ? -22.766 3.760 21.923 1.00 94.06 188 ASP A N 1
ATOM 1428 C CA . ASP A 1 188 ? -22.848 3.297 23.309 1.00 94.06 188 ASP A CA 1
ATOM 1429 C C . ASP A 1 188 ? -21.559 3.554 24.102 1.00 94.06 188 ASP A C 1
ATOM 1431 O O . ASP A 1 188 ? -21.497 3.198 25.279 1.00 94.06 188 ASP A O 1
ATOM 1435 N N . VAL A 1 189 ? -20.557 4.177 23.475 1.00 94.62 189 VAL A N 1
ATOM 1436 C CA . VAL A 1 189 ? -19.299 4.585 24.100 1.00 94.62 189 VAL A CA 1
ATOM 1437 C C . VAL A 1 189 ? -18.814 5.926 23.552 1.00 94.62 189 VAL A C 1
ATOM 1439 O O . VAL A 1 189 ? -19.005 6.228 22.372 1.00 94.62 189 VAL A O 1
ATOM 1442 N N . VAL A 1 190 ? -18.159 6.719 24.400 1.00 95.62 190 VAL A N 1
ATOM 1443 C CA . VAL A 1 190 ? -17.478 7.960 24.004 1.00 95.62 190 VAL A CA 1
ATOM 1444 C C . VAL A 1 190 ? -15.970 7.787 24.157 1.00 95.62 190 VAL A C 1
ATOM 1446 O O . VAL A 1 190 ? -15.481 7.354 25.200 1.00 95.62 190 VAL A O 1
ATOM 1449 N N . VAL A 1 191 ? -15.226 8.095 23.098 1.00 95.75 191 VAL A N 1
ATOM 1450 C CA . VAL A 1 191 ? -13.764 8.127 23.103 1.00 95.75 191 VAL A CA 1
ATOM 1451 C C . VAL A 1 191 ? -13.319 9.576 23.244 1.00 95.75 191 VAL A C 1
ATOM 1453 O O . VAL A 1 191 ? -13.546 10.389 22.350 1.00 95.75 191 VAL A O 1
ATOM 1456 N N . HIS A 1 192 ? -12.667 9.887 24.356 1.00 95.38 192 HIS A N 1
ATOM 1457 C CA . HIS A 1 192 ? -12.074 11.190 24.617 1.00 95.38 192 HIS A CA 1
ATOM 1458 C C . HIS A 1 192 ? -10.604 11.171 24.199 1.00 95.38 192 HIS A C 1
ATOM 1460 O O . HIS A 1 192 ? -9.834 10.319 24.654 1.00 95.38 192 HIS A O 1
ATOM 1466 N N . VAL A 1 193 ? -10.210 12.118 23.350 1.00 95.81 193 VAL A N 1
ATOM 1467 C CA . VAL A 1 193 ? -8.814 12.369 22.975 1.00 95.81 193 VAL A CA 1
ATOM 1468 C C . VAL A 1 193 ? -8.550 13.868 23.061 1.00 95.81 193 VAL A C 1
ATOM 1470 O O . VAL A 1 193 ? -9.152 14.668 22.351 1.00 95.81 193 VAL A O 1
ATOM 1473 N N . GLU A 1 194 ? -7.669 14.265 23.977 1.00 91.62 194 GLU A N 1
ATOM 1474 C CA . GLU A 1 194 ? -7.440 15.671 24.336 1.00 91.62 194 GLU A CA 1
ATOM 1475 C C . GLU A 1 194 ? -8.737 16.441 24.672 1.00 91.62 194 GLU A C 1
ATOM 1477 O O . GLU A 1 194 ? -9.302 16.252 25.747 1.00 91.62 194 GLU A O 1
ATOM 1482 N N . LYS A 1 195 ? -9.185 17.340 23.783 1.00 89.31 195 LYS A N 1
ATOM 1483 C CA . LYS A 1 195 ? -10.419 18.141 23.912 1.00 89.31 195 LYS A CA 1
ATOM 1484 C C . LYS A 1 195 ? -11.546 17.641 23.008 1.00 89.31 195 LYS A C 1
ATOM 1486 O O . LYS A 1 195 ? -12.583 18.291 22.914 1.00 89.31 195 LYS A O 1
ATOM 1491 N N . GLU A 1 196 ? -11.309 16.551 22.293 1.00 93.44 196 GLU A N 1
ATOM 1492 C CA . GLU A 1 196 ? -12.227 16.008 21.310 1.00 93.44 196 GLU A CA 1
ATOM 1493 C C . GLU A 1 196 ? -12.981 14.809 21.876 1.00 93.44 196 GLU A C 1
ATOM 1495 O O . GLU A 1 196 ? -12.409 13.953 22.556 1.00 93.44 196 GLU A O 1
ATOM 1500 N N . GLU A 1 197 ? -14.269 14.744 21.554 1.00 95.06 197 GLU A N 1
ATOM 1501 C CA . GLU A 1 197 ? -15.158 13.654 21.936 1.00 95.06 197 GLU A CA 1
ATOM 1502 C C . GLU A 1 197 ? -15.651 12.957 20.671 1.00 95.06 197 GLU A C 1
ATOM 1504 O O . GLU A 1 197 ? -16.188 13.591 19.761 1.00 95.06 197 GLU A O 1
ATOM 1509 N N . ILE A 1 198 ? -15.438 11.645 20.599 1.00 96.56 198 ILE A N 1
ATOM 1510 C CA . ILE A 1 198 ? -15.803 10.825 19.445 1.00 96.56 198 ILE A CA 1
ATOM 1511 C C . ILE A 1 198 ? -16.781 9.754 19.918 1.00 96.56 198 ILE A C 1
ATOM 1513 O O . ILE A 1 198 ? -16.409 8.816 20.626 1.00 96.56 198 ILE A O 1
ATOM 1517 N N . HIS A 1 199 ? -18.041 9.888 19.517 1.00 96.38 199 HIS A N 1
ATOM 1518 C CA . HIS A 1 199 ? -19.076 8.898 19.797 1.00 96.38 199 HIS A CA 1
ATOM 1519 C C . HIS A 1 199 ? -18.877 7.659 18.915 1.00 96.38 199 HIS A C 1
ATOM 1521 O O . HIS A 1 199 ? -18.703 7.773 17.704 1.00 96.38 199 HIS A O 1
ATOM 1527 N N . ALA A 1 200 ? -18.886 6.466 19.512 1.00 97.19 200 ALA A N 1
ATOM 1528 C CA . ALA A 1 200 ? -18.576 5.217 18.822 1.00 97.19 200 ALA A CA 1
ATOM 1529 C C . ALA A 1 200 ? -19.391 4.024 19.359 1.00 97.19 200 ALA A C 1
ATOM 1531 O O . ALA A 1 200 ? -20.223 4.146 20.256 1.00 97.19 200 ALA A O 1
ATOM 1532 N N . HIS A 1 201 ? -19.144 2.853 18.773 1.00 96.00 201 HIS A N 1
ATOM 1533 C CA . HIS A 1 201 ? -19.812 1.593 19.061 1.00 96.00 201 HIS A CA 1
ATOM 1534 C C . HIS A 1 201 ? -18.807 0.609 19.657 1.00 96.00 201 HIS A C 1
ATOM 1536 O O . HIS A 1 201 ? -17.881 0.158 18.973 1.00 96.00 201 HIS A O 1
ATOM 1542 N N . SER A 1 202 ? -19.003 0.245 20.920 1.00 94.00 202 SER A N 1
ATOM 1543 C CA . SER A 1 202 ? -18.136 -0.669 21.666 1.00 94.00 202 SER A CA 1
ATOM 1544 C C . SER A 1 202 ? -17.990 -2.017 20.952 1.00 94.00 202 SER A C 1
ATOM 1546 O O . SER A 1 202 ? -16.895 -2.570 20.870 1.00 94.00 202 SER A O 1
ATOM 1548 N N . SER A 1 203 ? -19.069 -2.507 20.336 1.00 94.56 203 SER A N 1
ATOM 1549 C CA . SER A 1 203 ? -19.099 -3.754 19.566 1.00 94.56 203 SER A CA 1
ATOM 1550 C C . SER A 1 203 ? -18.162 -3.730 18.354 1.00 94.56 203 SER A C 1
ATOM 1552 O O . SER A 1 203 ? -17.421 -4.690 18.134 1.00 94.56 203 SER A O 1
ATOM 1554 N N . VAL A 1 204 ? -18.143 -2.627 17.598 1.00 96.12 204 VAL A N 1
ATOM 1555 C CA . VAL A 1 204 ? -17.262 -2.450 16.434 1.00 96.12 204 VAL A CA 1
ATOM 1556 C C . VAL A 1 204 ? -15.812 -2.347 16.893 1.00 96.12 204 VAL A C 1
ATOM 1558 O O . VAL A 1 204 ? -14.951 -3.068 16.391 1.00 96.12 204 VAL A O 1
ATOM 1561 N N . LEU A 1 205 ? -15.537 -1.511 17.895 1.00 96.31 205 LEU A N 1
ATOM 1562 C CA . LEU A 1 205 ? -14.184 -1.322 18.417 1.00 96.31 205 LEU A CA 1
ATOM 1563 C C . LEU A 1 205 ? -13.614 -2.624 19.009 1.00 96.31 205 LEU A C 1
ATOM 1565 O O . LEU A 1 205 ? -12.480 -2.994 18.706 1.00 96.31 205 LEU A O 1
ATOM 1569 N N . ALA A 1 206 ? -14.413 -3.383 19.764 1.00 94.88 206 ALA A N 1
ATOM 1570 C CA . ALA A 1 206 ? -14.019 -4.675 20.329 1.00 94.88 206 ALA A CA 1
ATOM 1571 C C . ALA A 1 206 ? -13.784 -5.748 19.255 1.00 94.88 206 ALA A C 1
ATOM 1573 O O . ALA A 1 206 ? -12.920 -6.611 19.409 1.00 94.88 206 ALA A O 1
ATOM 1574 N N . ALA A 1 207 ? -14.539 -5.716 18.154 1.00 95.44 207 ALA A N 1
ATOM 1575 C CA . ALA A 1 207 ? -14.326 -6.636 17.039 1.00 95.44 207 ALA A CA 1
ATOM 1576 C C . ALA A 1 207 ? -13.013 -6.353 16.289 1.00 95.44 207 ALA A C 1
ATOM 1578 O O . ALA A 1 207 ? -12.434 -7.262 15.691 1.00 95.44 207 ALA A O 1
ATOM 1579 N N . ARG A 1 208 ? -12.539 -5.102 16.306 1.00 96.56 208 ARG A N 1
ATOM 1580 C CA . ARG A 1 208 ? -11.413 -4.629 15.484 1.00 96.56 208 ARG A CA 1
ATOM 1581 C C . ARG A 1 208 ? -10.118 -4.405 16.263 1.00 96.56 208 ARG A C 1
ATOM 1583 O O . ARG A 1 208 ? -9.064 -4.293 15.642 1.00 96.56 208 ARG A O 1
ATOM 1590 N N . SER A 1 209 ? -10.180 -4.389 17.592 1.00 97.31 209 SER A N 1
ATOM 1591 C CA . SER A 1 209 ? -9.031 -4.195 18.473 1.00 97.31 209 SER A CA 1
ATOM 1592 C C . SER A 1 209 ? -9.110 -5.121 19.693 1.00 97.31 209 SER A C 1
ATOM 1594 O O . SER A 1 209 ? -10.029 -5.003 20.510 1.00 97.31 209 SER A O 1
ATOM 1596 N N . PRO A 1 210 ? -8.118 -6.012 19.880 1.00 96.44 210 PRO A N 1
ATOM 1597 C CA . PRO A 1 210 ? -7.989 -6.809 21.098 1.00 96.44 210 PRO A CA 1
ATOM 1598 C C . PRO A 1 210 ? -7.879 -5.962 22.371 1.00 96.44 210 PRO A C 1
ATOM 1600 O O . PRO A 1 210 ? -8.357 -6.387 23.419 1.00 96.44 210 PRO A O 1
ATOM 1603 N N . VAL A 1 211 ? -7.288 -4.766 22.282 1.00 94.69 211 VAL A N 1
ATOM 1604 C CA . VAL A 1 211 ? -7.134 -3.838 23.414 1.00 94.69 211 VAL A CA 1
ATOM 1605 C C . VAL A 1 211 ? -8.494 -3.330 23.869 1.00 94.69 211 VAL A C 1
ATOM 1607 O O . VAL A 1 211 ? -8.838 -3.465 25.041 1.00 94.69 211 VAL A O 1
ATOM 1610 N N . PHE A 1 212 ? -9.304 -2.836 22.934 1.00 93.88 212 PHE A N 1
ATOM 1611 C CA . PHE A 1 212 ? -10.676 -2.429 23.223 1.00 93.88 212 PHE A CA 1
ATOM 1612 C C . PHE A 1 212 ? -11.531 -3.605 23.717 1.00 93.88 212 PHE A C 1
ATOM 1614 O O . PHE A 1 212 ? -12.247 -3.488 24.709 1.00 93.88 212 PHE A O 1
ATOM 1621 N N . LYS A 1 213 ? -11.399 -4.784 23.100 1.00 92.62 213 LYS A N 1
ATOM 1622 C CA . LYS A 1 213 ? -12.097 -5.994 23.555 1.00 92.62 213 LYS A CA 1
ATOM 1623 C C . LYS A 1 213 ? -11.756 -6.355 25.001 1.00 92.62 213 LYS A C 1
ATOM 1625 O O . LYS A 1 213 ? -12.657 -6.631 25.788 1.00 92.62 213 LYS A O 1
ATOM 1630 N N . ALA A 1 214 ? -10.471 -6.365 25.350 1.00 90.88 214 ALA A N 1
ATOM 1631 C CA . ALA A 1 214 ? -10.015 -6.658 26.703 1.00 90.88 214 ALA A CA 1
ATOM 1632 C C . ALA A 1 214 ? -10.495 -5.595 27.701 1.00 90.88 214 ALA A C 1
ATOM 1634 O O . ALA A 1 214 ? -10.939 -5.953 28.790 1.00 90.88 214 ALA A O 1
ATOM 1635 N N . MET A 1 215 ? -10.476 -4.319 27.304 1.00 88.31 215 MET A N 1
ATOM 1636 C CA . MET A 1 215 ? -10.947 -3.195 28.115 1.00 88.31 215 MET A CA 1
ATOM 1637 C C . MET A 1 215 ? -12.393 -3.405 28.590 1.00 88.31 215 MET A C 1
ATOM 1639 O O . MET A 1 215 ? -12.642 -3.329 29.789 1.00 88.31 215 MET A O 1
ATOM 1643 N N . TRP A 1 216 ? -13.326 -3.774 27.701 1.00 84.62 216 TRP A N 1
ATOM 1644 C CA . TRP A 1 216 ? -14.738 -3.975 28.081 1.00 84.62 216 TRP A CA 1
ATOM 1645 C C . TRP A 1 216 ? -15.083 -5.356 28.642 1.00 84.62 216 TRP A C 1
ATOM 1647 O O . TRP A 1 216 ? -16.099 -5.494 29.323 1.00 84.62 216 TRP A O 1
ATOM 1657 N N . LEU A 1 217 ? -14.277 -6.385 28.365 1.00 82.62 217 LEU A N 1
ATOM 1658 C CA . LEU A 1 217 ? -14.449 -7.700 28.997 1.00 82.62 217 LEU A CA 1
ATOM 1659 C C . LEU A 1 217 ? -13.887 -7.746 30.422 1.00 82.62 217 LEU A C 1
ATOM 1661 O O . LEU A 1 217 ? -14.264 -8.623 31.197 1.00 82.62 217 LEU A O 1
ATOM 1665 N N . SER A 1 218 ? -12.982 -6.832 30.767 1.00 75.44 218 SER A N 1
ATOM 1666 C CA . SER A 1 218 ? -12.471 -6.698 32.126 1.00 75.44 218 SER A CA 1
ATOM 1667 C C . SER A 1 218 ? -13.489 -6.005 33.038 1.00 75.44 218 SER A C 1
ATOM 1669 O O . SER A 1 218 ? -14.207 -5.108 32.606 1.00 75.44 218 SER A O 1
ATOM 1671 N N . SER A 1 219 ? -13.516 -6.364 34.324 1.00 58.16 219 SER A N 1
ATOM 1672 C CA . SER A 1 219 ? -14.358 -5.718 35.349 1.00 58.16 219 SER A CA 1
ATOM 1673 C C . SER A 1 219 ? -13.880 -4.304 35.742 1.00 58.16 219 SER A C 1
ATOM 1675 O O . SER A 1 219 ? -14.044 -3.893 36.893 1.00 58.16 219 SER A O 1
ATOM 1677 N N . MET A 1 220 ? -13.210 -3.585 34.836 1.00 62.66 220 MET A N 1
ATOM 1678 C CA . MET A 1 220 ? -12.627 -2.263 35.077 1.00 62.66 220 MET A CA 1
ATOM 1679 C C . MET A 1 220 ? -13.647 -1.129 34.882 1.00 62.66 220 MET A C 1
ATOM 1681 O O . MET A 1 220 ? -14.779 -1.328 34.436 1.00 62.66 220 MET A O 1
ATOM 1685 N N . ARG A 1 221 ? -13.241 0.087 35.268 1.00 61.56 221 ARG A N 1
ATOM 1686 C CA . ARG A 1 221 ? -14.072 1.301 35.328 1.00 61.56 221 ARG A CA 1
ATOM 1687 C C . ARG A 1 221 ? -14.726 1.637 33.980 1.00 61.56 221 ARG A C 1
ATOM 1689 O O . ARG A 1 221 ? -15.855 2.117 33.954 1.00 61.56 221 ARG A O 1
ATOM 1696 N N . GLU A 1 222 ? -14.057 1.317 32.881 1.00 62.75 222 GLU A N 1
ATOM 1697 C CA . GLU A 1 222 ? -14.481 1.532 31.496 1.00 62.75 222 GLU A CA 1
ATOM 1698 C C . GLU A 1 222 ? -15.724 0.705 31.124 1.00 62.75 222 GLU A C 1
ATOM 1700 O O . GLU A 1 222 ? -16.558 1.169 30.346 1.00 62.75 222 GLU A O 1
ATOM 1705 N N . GLN A 1 223 ? -15.919 -0.475 31.733 1.00 60.59 223 GLN A N 1
ATOM 1706 C CA . GLN A 1 223 ? -17.152 -1.257 31.570 1.00 60.59 223 GLN A CA 1
ATOM 1707 C C . GLN A 1 223 ? -18.358 -0.549 32.213 1.00 60.59 223 GLN A C 1
ATOM 1709 O O . GLN A 1 223 ? -19.481 -0.661 31.723 1.00 60.59 223 GLN A O 1
ATOM 1714 N N . GLN A 1 224 ? -18.136 0.194 33.302 1.00 61.06 224 GLN A N 1
ATOM 1715 C CA . GLN A 1 224 ? -19.197 0.880 34.045 1.00 61.06 224 GLN A CA 1
ATOM 1716 C C . GLN A 1 224 ? -19.489 2.288 33.513 1.00 61.06 224 GLN A C 1
ATOM 1718 O O . GLN A 1 224 ? -20.629 2.738 33.602 1.00 61.06 224 GLN A O 1
ATOM 1723 N N . GLN A 1 225 ? -18.480 2.982 32.975 1.00 68.19 225 GLN A N 1
ATOM 1724 C CA . GLN A 1 225 ? -18.591 4.396 32.600 1.00 68.19 225 GLN A CA 1
ATOM 1725 C C . GLN A 1 225 ? -18.887 4.643 31.121 1.00 68.19 225 GLN A C 1
ATOM 1727 O O . GLN A 1 225 ? -19.277 5.754 30.797 1.00 68.19 225 GLN A O 1
ATOM 1732 N N . LYS A 1 226 ? -18.782 3.633 30.238 1.00 78.44 226 LYS A N 1
ATOM 1733 C CA . LYS A 1 226 ? -19.023 3.798 28.785 1.00 78.44 226 LYS A CA 1
ATOM 1734 C C . LYS A 1 226 ? -18.208 4.947 28.164 1.00 78.44 226 LYS A C 1
ATOM 1736 O O . LYS A 1 226 ? -18.603 5.549 27.170 1.00 78.44 226 LYS A O 1
ATOM 1741 N N . GLU A 1 227 ? -17.043 5.218 28.736 1.00 89.38 227 GLU A N 1
ATOM 1742 C CA . GLU A 1 227 ? -16.126 6.274 28.326 1.00 89.38 227 GLU A CA 1
ATOM 1743 C C . GLU A 1 227 ? -14.714 5.694 28.272 1.00 89.38 227 GLU A C 1
ATOM 1745 O O . GLU A 1 227 ? -14.317 4.912 29.142 1.00 89.38 227 GLU A O 1
ATOM 1750 N N . VAL A 1 228 ? -13.952 6.078 27.249 1.00 91.06 228 VAL A N 1
ATOM 1751 C CA . VAL A 1 228 ? -12.546 5.703 27.092 1.00 91.06 228 VAL A CA 1
ATOM 1752 C C . VAL A 1 228 ? -11.713 6.958 26.922 1.00 91.06 228 VAL A C 1
ATOM 1754 O O . VAL A 1 228 ? -11.960 7.753 26.023 1.00 91.06 228 VAL A O 1
ATOM 1757 N N . ASN A 1 229 ? -10.689 7.110 27.758 1.00 92.12 229 ASN A N 1
ATOM 1758 C CA . ASN A 1 229 ? -9.769 8.239 27.694 1.00 92.12 229 ASN A CA 1
ATOM 1759 C C . ASN A 1 229 ? -8.463 7.812 27.022 1.00 92.12 229 ASN A C 1
ATOM 1761 O O . ASN A 1 229 ? -7.671 7.077 27.615 1.00 92.12 229 ASN A O 1
ATOM 1765 N N . ILE A 1 230 ? -8.237 8.285 25.799 1.00 94.25 230 ILE A N 1
ATOM 1766 C CA . ILE A 1 230 ? -6.994 8.083 25.058 1.00 94.25 230 ILE A CA 1
ATOM 1767 C C . ILE A 1 230 ? -6.043 9.229 25.389 1.00 94.25 230 ILE A C 1
ATOM 1769 O O . ILE A 1 230 ? -6.343 10.398 25.149 1.00 94.25 230 ILE A O 1
ATOM 1773 N N . LYS A 1 231 ? -4.894 8.878 25.964 1.00 90.44 231 LYS A N 1
ATOM 1774 C CA . LYS A 1 231 ? -3.814 9.810 26.295 1.00 90.44 231 LYS A CA 1
ATOM 1775 C C . LYS A 1 231 ? -2.625 9.553 25.378 1.00 90.44 231 LYS A C 1
ATOM 1777 O O . LYS A 1 231 ? -2.474 8.442 24.874 1.00 90.44 231 LYS A O 1
ATOM 1782 N N . ASP A 1 232 ? -1.800 10.580 25.208 1.00 88.56 232 ASP A N 1
ATOM 1783 C CA . ASP A 1 232 ? -0.504 10.500 24.525 1.00 88.56 232 ASP A CA 1
ATOM 1784 C C . ASP A 1 232 ? -0.580 10.131 23.029 1.00 88.56 232 ASP A C 1
ATOM 1786 O O . ASP A 1 232 ? 0.402 9.672 22.456 1.00 88.56 232 ASP A O 1
ATOM 1790 N N . LEU A 1 233 ? -1.731 10.366 22.383 1.00 94.69 233 LEU A N 1
ATOM 1791 C CA . LEU A 1 233 ? -1.918 10.219 20.937 1.00 94.69 233 LEU A CA 1
ATOM 1792 C C . LEU A 1 233 ? -2.542 11.472 20.325 1.00 94.69 233 LEU A C 1
ATOM 1794 O O . LEU A 1 233 ? -3.410 12.105 20.926 1.00 94.69 233 LEU A O 1
ATOM 1798 N N . GLU A 1 234 ? -2.142 11.776 19.092 1.00 94.38 234 GLU A N 1
ATOM 1799 C CA . GLU A 1 234 ? -2.672 12.906 18.334 1.00 94.38 234 GLU A CA 1
ATOM 1800 C C . GLU A 1 234 ? -4.151 12.674 17.942 1.00 94.38 234 GLU A C 1
ATOM 1802 O O . GLU A 1 234 ? -4.484 11.601 17.416 1.00 94.38 234 GLU A O 1
ATOM 1807 N N . PRO A 1 235 ? -5.052 13.666 18.116 1.00 96.12 235 PRO A N 1
ATOM 1808 C CA . PRO A 1 235 ? -6.469 13.523 17.765 1.00 96.12 235 PRO A CA 1
ATOM 1809 C C . PRO A 1 235 ? -6.716 13.093 16.311 1.00 96.12 235 PRO A C 1
ATOM 1811 O O . PRO A 1 235 ? -7.612 12.290 16.036 1.00 96.12 235 PRO A O 1
ATOM 1814 N N . SER A 1 236 ? -5.903 13.586 15.372 1.00 94.94 236 SER A N 1
ATOM 1815 C CA . SER A 1 236 ? -5.983 13.247 13.946 1.00 94.94 236 SER A CA 1
ATOM 1816 C C . SER A 1 236 ? -5.711 11.753 13.696 1.00 94.94 236 SER A C 1
ATOM 1818 O O . SER A 1 236 ? -6.478 11.087 12.992 1.00 94.94 236 SER A O 1
ATOM 1820 N N . ALA A 1 237 ? -4.676 11.201 14.335 1.00 96.56 237 ALA A N 1
ATOM 1821 C CA . ALA A 1 237 ? -4.305 9.794 14.261 1.00 96.56 237 ALA A CA 1
ATOM 1822 C C . ALA A 1 237 ? -5.384 8.896 14.881 1.00 96.56 237 ALA A C 1
ATOM 1824 O O . ALA A 1 237 ? -5.775 7.894 14.278 1.00 96.56 237 ALA A O 1
ATOM 1825 N N . VAL A 1 238 ? -5.936 9.288 16.037 1.00 97.38 238 VAL A N 1
ATOM 1826 C CA . VAL A 1 238 ? -7.030 8.553 16.693 1.00 97.38 238 VAL A CA 1
ATOM 1827 C C . VAL A 1 238 ? -8.272 8.510 15.807 1.00 97.38 238 VAL A C 1
ATOM 1829 O O . VAL A 1 238 ? -8.811 7.428 15.576 1.00 97.38 238 VAL A O 1
ATOM 1832 N N . LYS A 1 239 ? -8.705 9.645 15.245 1.00 96.44 239 LYS A N 1
ATOM 1833 C CA . LYS A 1 239 ? -9.859 9.696 14.330 1.00 96.44 239 LYS A CA 1
ATOM 1834 C C . LYS A 1 239 ? -9.679 8.783 13.125 1.00 96.44 239 LYS A C 1
ATOM 1836 O O . LYS A 1 239 ? -10.590 8.029 12.789 1.00 96.44 239 LYS A O 1
ATOM 1841 N N . ARG A 1 240 ? -8.503 8.813 12.491 1.00 96.50 240 ARG A N 1
ATOM 1842 C CA . ARG A 1 240 ? -8.209 7.962 11.328 1.00 96.50 240 ARG A CA 1
ATOM 1843 C C . ARG A 1 240 ? -8.136 6.488 11.695 1.00 96.50 240 ARG A C 1
ATOM 1845 O O . ARG A 1 240 ? -8.673 5.665 10.960 1.00 96.50 240 ARG A O 1
ATOM 1852 N N . MET A 1 241 ? -7.547 6.152 12.841 1.00 97.94 241 MET A N 1
ATOM 1853 C CA . MET A 1 241 ? -7.544 4.786 13.356 1.00 97.94 241 MET A CA 1
ATOM 1854 C C . MET A 1 241 ? -8.971 4.286 13.610 1.00 97.94 241 MET A C 1
ATOM 1856 O O . MET A 1 241 ? -9.318 3.198 13.154 1.00 97.94 241 MET A O 1
ATOM 1860 N N . LEU A 1 242 ? -9.806 5.069 14.303 1.00 97.31 242 LEU A N 1
ATOM 1861 C CA . LEU A 1 242 ? -11.198 4.707 14.571 1.00 97.31 242 LEU A CA 1
ATOM 1862 C C . LEU A 1 242 ? -11.966 4.540 13.263 1.00 97.31 242 LEU A C 1
ATOM 1864 O O . LEU A 1 242 ? -12.559 3.490 13.045 1.00 97.31 242 LEU A O 1
ATOM 1868 N N . ARG A 1 243 ? -11.887 5.504 12.345 1.00 96.44 243 ARG A N 1
ATOM 1869 C CA . ARG A 1 243 ? -12.554 5.417 11.042 1.00 96.44 243 ARG A CA 1
ATOM 1870 C C . ARG A 1 243 ? -12.106 4.197 10.234 1.00 96.44 243 ARG A C 1
ATOM 1872 O O . ARG A 1 243 ? -12.949 3.485 9.691 1.00 96.44 243 ARG A O 1
ATOM 1879 N N . PHE A 1 244 ? -10.814 3.867 10.256 1.00 96.19 244 PHE A N 1
ATOM 1880 C CA . PHE A 1 244 ? -10.289 2.641 9.655 1.00 96.19 244 PHE A CA 1
ATOM 1881 C C . PHE A 1 244 ? -10.897 1.369 10.275 1.00 96.19 244 PHE A C 1
ATOM 1883 O O . PHE A 1 244 ? -11.132 0.395 9.559 1.00 96.19 244 PHE A O 1
ATOM 1890 N N . MET A 1 245 ? -11.199 1.343 11.580 1.00 96.44 245 MET A N 1
ATOM 1891 C CA . MET A 1 245 ? -11.879 0.192 12.196 1.00 96.44 245 MET A CA 1
ATOM 1892 C C . MET A 1 245 ? -13.280 -0.037 11.615 1.00 96.44 245 MET A C 1
ATOM 1894 O O . MET A 1 245 ? -13.663 -1.195 11.454 1.00 96.44 245 MET A O 1
ATOM 1898 N N . TYR A 1 246 ? -14.008 1.030 11.270 1.00 95.50 246 TYR A N 1
ATOM 1899 C CA . TYR A 1 246 ? -15.349 0.944 10.678 1.00 95.50 246 TYR A CA 1
ATOM 1900 C C . TYR A 1 246 ? -15.314 0.641 9.181 1.00 95.50 246 TYR A C 1
ATOM 1902 O O . TYR A 1 246 ? -16.065 -0.206 8.707 1.00 95.50 246 TYR A O 1
ATOM 1910 N N . VAL A 1 247 ? -14.447 1.331 8.436 1.00 91.00 247 VAL A N 1
ATOM 1911 C CA . VAL A 1 247 ? -14.451 1.292 6.966 1.00 91.00 247 VAL A CA 1
ATOM 1912 C C . VAL A 1 247 ? -13.565 0.171 6.416 1.00 91.00 247 VAL A C 1
ATOM 1914 O O . VAL A 1 247 ? -13.846 -0.371 5.349 1.00 91.00 247 VAL A O 1
ATOM 1917 N N . GLY A 1 248 ? -12.506 -0.204 7.139 1.00 87.44 248 GLY A N 1
ATOM 1918 C CA . GLY A 1 248 ? -11.506 -1.184 6.701 1.00 87.44 248 GLY A CA 1
ATOM 1919 C C . GLY A 1 248 ? -10.451 -0.630 5.736 1.00 87.44 248 GLY A C 1
ATOM 1920 O O . GLY A 1 248 ? -9.601 -1.388 5.276 1.00 87.44 248 GLY A O 1
ATOM 1921 N N . ALA A 1 249 ? -10.486 0.671 5.440 1.00 86.62 249 ALA A N 1
ATOM 1922 C CA . ALA A 1 249 ? -9.546 1.369 4.567 1.00 86.62 249 ALA A CA 1
ATOM 1923 C C . ALA A 1 249 ? -9.336 2.816 5.044 1.00 86.62 249 ALA A C 1
ATOM 1925 O O . ALA A 1 249 ? -10.128 3.331 5.834 1.00 86.62 249 ALA A O 1
ATOM 1926 N N . LEU A 1 250 ? -8.264 3.463 4.575 1.00 85.44 250 LEU A N 1
ATOM 1927 C CA . LEU A 1 250 ? -8.054 4.899 4.770 1.00 85.44 250 LEU A CA 1
ATOM 1928 C C . LEU A 1 250 ? -8.815 5.682 3.696 1.00 85.44 250 LEU A C 1
ATOM 1930 O O . LEU A 1 250 ? -8.726 5.342 2.519 1.00 85.44 250 LEU A O 1
ATOM 1934 N N . ASP A 1 251 ? -9.526 6.741 4.088 1.00 75.19 251 ASP A N 1
ATOM 1935 C CA . ASP A 1 251 ? -10.239 7.605 3.133 1.00 75.19 251 ASP A CA 1
ATOM 1936 C C . ASP A 1 251 ? -9.290 8.476 2.303 1.00 75.19 251 ASP A C 1
ATOM 1938 O O . ASP A 1 251 ? -9.577 8.801 1.153 1.00 75.19 251 ASP A O 1
ATOM 1942 N N . VAL A 1 252 ? -8.161 8.857 2.903 1.00 78.62 252 VAL A N 1
ATOM 1943 C CA . VAL A 1 252 ? -7.106 9.667 2.291 1.00 78.62 252 VAL A CA 1
ATOM 1944 C C . VAL A 1 252 ? -5.788 8.939 2.493 1.00 78.62 252 VAL A C 1
ATOM 1946 O O . VAL A 1 252 ? -5.516 8.436 3.592 1.00 78.62 252 VAL A O 1
ATOM 1949 N N . GLU A 1 253 ? -4.995 8.860 1.428 1.00 82.38 253 GLU A N 1
ATOM 1950 C CA . GLU A 1 253 ? -3.655 8.289 1.491 1.00 82.38 253 GLU A CA 1
ATOM 1951 C C . GLU A 1 253 ? -2.760 9.070 2.455 1.00 82.38 253 GLU A C 1
ATOM 1953 O O . GLU A 1 253 ? -2.993 10.236 2.747 1.00 82.38 253 GLU A O 1
ATOM 1958 N N . LEU A 1 254 ? -1.738 8.400 2.979 1.00 86.19 254 LEU A N 1
ATOM 1959 C CA . LEU A 1 254 ? -0.720 9.056 3.790 1.00 86.19 254 LEU A CA 1
ATOM 1960 C C . LEU A 1 254 ? 0.158 9.909 2.876 1.00 86.19 254 LEU A C 1
ATOM 1962 O O . LEU A 1 254 ? 0.655 9.399 1.866 1.00 86.19 254 LEU A O 1
ATOM 1966 N N . GLU A 1 255 ? 0.363 11.169 3.253 1.00 85.50 255 GLU A N 1
ATOM 1967 C CA . GLU A 1 255 ? 1.109 12.151 2.457 1.00 85.50 255 GLU A CA 1
ATOM 1968 C C . GLU A 1 255 ? 2.487 12.464 3.051 1.00 85.50 255 GLU A C 1
ATOM 1970 O O . GLU A 1 255 ? 3.357 12.978 2.348 1.00 85.50 255 GLU A O 1
ATOM 1975 N N . SER A 1 256 ? 2.707 12.153 4.334 1.00 93.12 256 SER A N 1
ATOM 1976 C CA . SER A 1 256 ? 3.972 12.440 5.017 1.00 93.12 256 SER A CA 1
ATOM 1977 C C . SER A 1 256 ? 4.395 11.375 6.030 1.00 93.12 256 SER A C 1
ATOM 1979 O O . SER A 1 256 ? 3.572 10.667 6.615 1.00 93.12 256 SER A O 1
ATOM 1981 N N . ASP A 1 257 ? 5.702 11.322 6.288 1.00 93.19 257 ASP A N 1
ATOM 1982 C CA . ASP A 1 257 ? 6.339 10.462 7.289 1.00 93.19 257 ASP A CA 1
ATOM 1983 C C . ASP A 1 257 ? 5.737 10.659 8.680 1.00 93.19 257 ASP A C 1
ATOM 1985 O O . ASP A 1 257 ? 5.401 9.693 9.359 1.00 93.19 257 ASP A O 1
ATOM 1989 N N . SER A 1 258 ? 5.575 11.922 9.089 1.00 94.06 258 SER A N 1
ATOM 1990 C CA . SER A 1 258 ? 5.055 12.280 10.410 1.00 94.06 258 SER A CA 1
ATOM 1991 C C . SER A 1 258 ? 3.650 11.724 10.612 1.00 94.06 258 SER A C 1
ATOM 1993 O O . SER A 1 258 ? 3.379 11.090 11.624 1.00 94.06 258 SER A O 1
ATOM 1995 N N . GLU A 1 259 ? 2.776 11.916 9.626 1.00 94.75 259 GLU A N 1
ATOM 1996 C CA . GLU A 1 259 ? 1.398 11.424 9.646 1.00 94.75 259 GLU A CA 1
ATOM 1997 C C . GLU A 1 259 ? 1.334 9.887 9.678 1.00 94.75 259 GLU A C 1
ATOM 1999 O O . GLU A 1 259 ? 0.532 9.297 10.404 1.00 94.75 259 GLU A O 1
ATOM 2004 N N . ALA A 1 260 ? 2.195 9.219 8.907 1.00 96.06 260 ALA A N 1
ATOM 2005 C CA . ALA A 1 260 ? 2.270 7.763 8.886 1.00 96.06 260 ALA A CA 1
ATOM 2006 C C . ALA A 1 260 ? 2.799 7.185 10.208 1.00 96.06 260 ALA A C 1
ATOM 2008 O O . ALA A 1 260 ? 2.315 6.141 10.653 1.00 96.06 260 ALA A O 1
ATOM 2009 N N . ILE A 1 261 ? 3.761 7.859 10.845 1.00 96.00 261 ILE A N 1
ATOM 2010 C CA . ILE A 1 261 ? 4.328 7.468 12.140 1.00 96.00 261 ILE A CA 1
ATOM 2011 C C . ILE A 1 261 ? 3.296 7.644 13.255 1.00 96.00 261 ILE A C 1
ATOM 2013 O O . ILE A 1 261 ? 3.054 6.683 13.983 1.00 96.00 261 ILE A O 1
ATOM 2017 N N . THR A 1 262 ? 2.629 8.798 13.360 1.00 96.19 262 THR A N 1
ATOM 2018 C CA . THR A 1 262 ? 1.633 9.021 14.425 1.00 96.19 262 THR A CA 1
ATOM 2019 C C . THR A 1 262 ? 0.442 8.071 14.294 1.00 96.19 262 THR A C 1
ATOM 2021 O O . THR A 1 262 ? -0.046 7.524 15.287 1.00 96.19 262 THR A O 1
ATOM 2024 N N . LEU A 1 263 ? 0.006 7.776 13.063 1.00 97.88 263 LEU A N 1
ATOM 2025 C CA . LEU A 1 263 ? -1.027 6.767 12.827 1.00 97.88 263 LEU A CA 1
ATOM 2026 C C . LEU A 1 263 ? -0.551 5.347 13.165 1.00 97.88 263 LEU A C 1
ATOM 2028 O O . LEU A 1 263 ? -1.326 4.551 13.698 1.00 97.88 263 LEU A O 1
ATOM 2032 N N . LEU A 1 264 ? 0.710 5.016 12.867 1.00 97.75 264 LEU A N 1
ATOM 2033 C CA . LEU A 1 264 ? 1.311 3.731 13.226 1.00 97.75 264 LEU A CA 1
ATOM 2034 C C . LEU A 1 264 ? 1.396 3.547 14.748 1.00 97.75 264 LEU A C 1
ATOM 2036 O O . LEU A 1 264 ? 1.098 2.456 15.230 1.00 97.75 264 LEU A O 1
ATOM 2040 N N . GLU A 1 265 ? 1.762 4.589 15.495 1.00 96.62 265 GLU A N 1
ATOM 2041 C CA . GLU A 1 265 ? 1.795 4.581 16.963 1.00 96.62 265 GLU A CA 1
ATOM 2042 C C . GLU A 1 265 ? 0.413 4.273 17.543 1.00 96.62 265 GLU A C 1
ATOM 2044 O O . GLU A 1 265 ? 0.268 3.317 18.311 1.00 96.62 265 GLU A O 1
ATOM 2049 N N . ALA A 1 266 ? -0.622 4.986 17.083 1.00 97.56 266 ALA A N 1
ATOM 2050 C CA . ALA A 1 266 ? -2.001 4.729 17.487 1.00 97.56 266 ALA A CA 1
ATOM 2051 C C . ALA A 1 266 ? -2.432 3.287 17.159 1.00 97.56 266 ALA A C 1
ATOM 2053 O O . ALA A 1 266 ? -2.910 2.546 18.024 1.00 97.56 266 ALA A O 1
ATOM 2054 N N . ALA A 1 267 ? -2.205 2.849 15.917 1.00 97.62 267 ALA A N 1
ATOM 2055 C CA . ALA A 1 267 ? -2.567 1.511 15.461 1.00 97.62 267 ALA A CA 1
ATOM 2056 C C . ALA A 1 267 ? -1.843 0.406 16.242 1.00 97.62 267 ALA A C 1
ATOM 2058 O O . ALA A 1 267 ? -2.432 -0.639 16.524 1.00 97.62 267 ALA A O 1
ATOM 2059 N N . HIS A 1 268 ? -0.575 0.625 16.598 1.00 96.44 268 HIS A N 1
ATOM 2060 C CA . HIS A 1 268 ? 0.214 -0.306 17.393 1.00 96.44 268 HIS A CA 1
ATOM 2061 C C . HIS A 1 268 ? -0.309 -0.391 18.829 1.00 96.44 268 HIS A C 1
ATOM 2063 O O . HIS A 1 268 ? -0.577 -1.495 19.309 1.00 96.44 268 HIS A O 1
ATOM 2069 N N . GLN A 1 269 ? -0.534 0.758 19.475 1.00 95.25 269 GLN A N 1
ATOM 2070 C CA . GLN A 1 269 ? -1.032 0.846 20.848 1.00 95.25 269 GLN A CA 1
ATOM 2071 C C . GLN A 1 269 ? -2.384 0.145 21.017 1.00 95.25 269 GLN A C 1
ATOM 2073 O O . GLN A 1 269 ? -2.587 -0.561 22.003 1.00 95.25 269 GLN A O 1
ATOM 2078 N N . TYR A 1 270 ? -3.279 0.271 20.033 1.00 96.62 270 TYR A N 1
ATOM 2079 C CA . TYR A 1 270 ? -4.593 -0.382 20.029 1.00 96.62 270 TYR A CA 1
ATOM 2080 C C . TYR A 1 270 ? -4.623 -1.709 19.257 1.00 96.62 270 TYR A C 1
ATOM 2082 O O . TYR A 1 270 ? -5.692 -2.292 19.069 1.00 96.62 270 TYR A O 1
ATOM 2090 N N . GLN A 1 271 ? -3.465 -2.227 18.840 1.00 96.69 271 GLN A N 1
ATOM 2091 C CA . GLN A 1 271 ? -3.298 -3.528 18.180 1.00 96.69 271 GLN A CA 1
ATOM 2092 C C . GLN A 1 271 ? -4.186 -3.738 16.938 1.00 96.69 271 GLN A C 1
ATOM 2094 O O . GLN A 1 271 ? -4.710 -4.826 16.694 1.00 96.69 271 GLN A O 1
ATOM 2099 N N . VAL A 1 272 ? -4.324 -2.706 16.108 1.00 97.56 272 VAL A N 1
ATOM 2100 C CA . VAL A 1 272 ? -5.033 -2.767 14.823 1.00 97.56 272 VAL A CA 1
ATOM 2101 C C . VAL A 1 272 ? -4.072 -3.286 13.752 1.00 97.56 272 VAL A C 1
ATOM 2103 O O . VAL A 1 272 ? -3.492 -2.521 12.983 1.00 97.56 272 VAL A O 1
ATOM 2106 N N . SER A 1 273 ? -3.852 -4.604 13.715 1.00 93.56 273 SER A N 1
ATOM 2107 C CA . SER A 1 273 ? -2.746 -5.210 12.950 1.00 93.56 273 SER A CA 1
ATOM 2108 C C . SER A 1 273 ? -2.730 -4.856 11.460 1.00 93.56 273 SER A C 1
ATOM 2110 O O . SER A 1 273 ? -1.665 -4.563 10.926 1.00 93.56 273 SER A O 1
ATOM 2112 N N . SER A 1 274 ? -3.888 -4.818 10.795 1.00 91.88 274 SER A N 1
ATOM 2113 C CA . SER A 1 274 ? -3.966 -4.468 9.370 1.00 91.88 274 SER A CA 1
ATOM 2114 C C . SER A 1 274 ? -3.584 -3.007 9.097 1.00 91.88 274 SER A C 1
ATOM 2116 O O . SER A 1 274 ? -2.995 -2.710 8.063 1.00 91.88 274 SER A O 1
ATOM 2118 N N . LEU A 1 275 ? -3.871 -2.094 10.031 1.00 96.00 275 LEU A N 1
ATOM 2119 C CA . LEU A 1 275 ? -3.454 -0.694 9.920 1.00 96.00 275 LEU A CA 1
ATOM 2120 C C . LEU A 1 275 ? -1.957 -0.536 10.211 1.00 96.00 275 LEU A C 1
ATOM 2122 O O . LEU A 1 275 ? -1.273 0.201 9.510 1.00 96.00 275 LEU A O 1
ATOM 2126 N N . VAL A 1 276 ? -1.430 -1.289 11.184 1.00 95.62 276 VAL A N 1
ATOM 2127 C CA . VAL A 1 276 ? 0.018 -1.374 11.437 1.00 95.62 276 VAL A CA 1
ATOM 2128 C C . VAL A 1 276 ? 0.757 -1.825 10.174 1.00 95.62 276 VAL A C 1
ATOM 2130 O O . VAL A 1 276 ? 1.775 -1.240 9.818 1.00 95.62 276 VAL A O 1
ATOM 2133 N N . GLU A 1 277 ? 0.255 -2.847 9.477 1.00 89.25 277 GLU A N 1
ATOM 2134 C CA . GLU A 1 277 ? 0.851 -3.334 8.223 1.00 89.25 277 GLU A CA 1
ATOM 2135 C C . GLU A 1 277 ? 0.817 -2.285 7.123 1.00 89.25 277 GLU A C 1
ATOM 2137 O O . GLU A 1 277 ? 1.836 -2.071 6.469 1.00 89.25 277 GLU A O 1
ATOM 2142 N N . LEU A 1 278 ? -0.312 -1.593 6.969 1.00 91.62 278 LEU A N 1
ATOM 2143 C CA . LEU A 1 278 ? -0.469 -0.523 5.992 1.00 91.62 278 LEU A CA 1
ATOM 2144 C C . LEU A 1 278 ? 0.534 0.612 6.240 1.00 91.62 278 LEU A C 1
ATOM 2146 O O . LEU A 1 278 ? 1.262 0.990 5.321 1.00 91.62 278 LEU A O 1
ATOM 2150 N N . CYS A 1 279 ? 0.623 1.126 7.472 1.00 95.25 279 CYS A N 1
ATOM 2151 C CA . CYS A 1 279 ? 1.546 2.216 7.793 1.00 95.25 279 CYS A CA 1
ATOM 2152 C C . CYS A 1 279 ? 3.013 1.785 7.647 1.00 95.25 279 CYS A C 1
ATOM 2154 O O . CYS A 1 279 ? 3.814 2.530 7.087 1.00 95.25 279 CYS A O 1
ATOM 2156 N N . VAL A 1 280 ? 3.373 0.571 8.087 1.00 93.00 280 VAL A N 1
ATOM 2157 C CA . VAL A 1 280 ? 4.740 0.043 7.921 1.00 93.00 280 VAL A CA 1
ATOM 2158 C C . VAL A 1 280 ? 5.084 -0.139 6.446 1.00 93.00 280 VAL A C 1
ATOM 2160 O O . VAL A 1 280 ? 6.194 0.206 6.051 1.00 93.00 280 VAL A O 1
ATOM 2163 N N . ALA A 1 281 ? 4.168 -0.658 5.625 1.00 86.81 281 ALA A N 1
ATOM 2164 C CA . ALA A 1 281 ? 4.391 -0.813 4.190 1.00 86.81 281 ALA A CA 1
ATOM 2165 C C . ALA A 1 281 ? 4.619 0.545 3.514 1.00 86.81 281 ALA A C 1
ATOM 2167 O O . ALA A 1 281 ? 5.562 0.692 2.738 1.00 86.81 281 ALA A O 1
ATOM 2168 N N . ARG A 1 282 ? 3.812 1.554 3.868 1.00 91.25 282 ARG A N 1
ATOM 2169 C CA . ARG A 1 282 ? 3.959 2.911 3.335 1.00 91.25 282 ARG A CA 1
ATOM 2170 C C . ARG A 1 282 ? 5.286 3.550 3.752 1.00 91.25 282 ARG A C 1
ATOM 2172 O O . ARG A 1 282 ? 6.037 3.976 2.883 1.00 91.25 282 ARG A O 1
ATOM 2179 N N . LEU A 1 283 ? 5.627 3.523 5.041 1.00 94.38 283 LEU A N 1
ATOM 2180 C CA . LEU A 1 283 ? 6.919 4.022 5.530 1.00 94.38 283 LEU A CA 1
ATOM 2181 C C . LEU A 1 283 ? 8.100 3.273 4.902 1.00 94.38 283 LEU A C 1
ATOM 2183 O O . LEU A 1 283 ? 9.110 3.885 4.580 1.00 94.38 283 LEU A O 1
ATOM 2187 N N . SER A 1 284 ? 7.964 1.964 4.666 1.00 90.81 284 SER A N 1
ATOM 2188 C CA . SER A 1 284 ? 9.003 1.173 3.996 1.00 90.81 284 SER A CA 1
ATOM 2189 C C . SER A 1 284 ? 9.216 1.611 2.546 1.00 90.81 284 SER A C 1
ATOM 2191 O O . SER A 1 284 ? 10.354 1.629 2.094 1.00 90.81 284 SER A O 1
ATOM 2193 N N . SER A 1 285 ? 8.156 2.004 1.829 1.00 91.25 285 SER A N 1
ATOM 2194 C CA . SER A 1 285 ? 8.273 2.537 0.460 1.00 91.25 285 SER A CA 1
ATOM 2195 C C . SER A 1 285 ? 8.934 3.919 0.388 1.00 91.25 285 SER A C 1
ATOM 2197 O O . SER A 1 285 ? 9.396 4.321 -0.674 1.00 91.25 285 SER A O 1
ATOM 2199 N N . TRP A 1 286 ? 9.005 4.634 1.515 1.00 92.50 286 TRP A N 1
ATOM 2200 C CA . TRP A 1 286 ? 9.678 5.929 1.642 1.00 92.50 286 TRP A CA 1
ATOM 2201 C C . TRP A 1 286 ? 11.032 5.837 2.355 1.00 92.50 286 TRP A C 1
ATOM 2203 O O . TRP A 1 286 ? 11.660 6.864 2.626 1.00 92.50 286 TRP A O 1
ATOM 2213 N N . LEU A 1 287 ? 11.511 4.627 2.669 1.00 94.31 287 LEU A N 1
ATOM 2214 C CA . LEU A 1 287 ? 12.831 4.448 3.263 1.00 94.31 287 LEU A CA 1
ATOM 2215 C C . LEU A 1 287 ? 13.921 4.859 2.276 1.00 94.31 287 LEU A C 1
ATOM 2217 O O . LEU A 1 287 ? 13.985 4.410 1.135 1.00 94.31 287 LEU A O 1
ATOM 2221 N N . THR A 1 288 ? 14.829 5.689 2.762 1.00 95.62 288 THR A N 1
ATOM 2222 C CA . THR A 1 288 ? 16.000 6.172 2.043 1.00 95.62 288 THR A CA 1
ATOM 2223 C C . THR A 1 288 ? 17.220 6.090 2.949 1.00 95.62 288 THR A C 1
ATOM 2225 O O . THR A 1 288 ? 17.118 5.937 4.167 1.00 95.62 288 THR A O 1
ATOM 2228 N N . VAL A 1 289 ? 18.408 6.226 2.361 1.00 96.38 289 VAL A N 1
ATOM 2229 C CA . VAL A 1 289 ? 19.664 6.306 3.123 1.00 96.38 289 VAL A CA 1
ATOM 2230 C C . VAL A 1 289 ? 19.608 7.431 4.166 1.00 96.38 289 VAL A C 1
ATOM 2232 O O . VAL A 1 289 ? 20.062 7.238 5.292 1.00 96.38 289 VAL A O 1
ATOM 2235 N N . GLU A 1 290 ? 19.006 8.572 3.817 1.00 95.62 290 GLU A N 1
ATOM 2236 C CA . GLU A 1 290 ? 18.973 9.774 4.658 1.00 95.62 290 GLU A CA 1
ATOM 2237 C C . GLU A 1 290 ? 18.051 9.644 5.878 1.00 95.62 290 GLU A C 1
ATOM 2239 O O . GLU A 1 290 ? 18.382 10.152 6.953 1.00 95.62 290 GLU A O 1
ATOM 2244 N N . ASN A 1 291 ? 16.912 8.952 5.745 1.00 96.31 291 ASN A N 1
ATOM 2245 C CA . ASN A 1 291 ? 15.911 8.852 6.816 1.00 96.31 291 ASN A CA 1
ATOM 2246 C C . ASN A 1 291 ? 15.948 7.526 7.599 1.00 96.31 291 ASN A C 1
ATOM 2248 O O . ASN A 1 291 ? 15.418 7.473 8.709 1.00 96.31 291 ASN A O 1
ATOM 2252 N N . ALA A 1 292 ? 16.613 6.475 7.100 1.00 96.62 292 ALA A N 1
ATOM 2253 C CA . ALA A 1 292 ? 16.553 5.140 7.706 1.00 96.62 292 ALA A CA 1
ATOM 2254 C C . ALA A 1 292 ? 17.009 5.102 9.175 1.00 96.62 292 ALA A C 1
ATOM 2256 O O . ALA A 1 292 ? 16.371 4.458 10.010 1.00 96.62 292 ALA A O 1
ATOM 2257 N N . ALA A 1 293 ? 18.089 5.813 9.515 1.00 96.69 293 ALA A N 1
ATOM 2258 C CA . ALA A 1 293 ? 18.574 5.887 10.895 1.00 96.69 293 ALA A CA 1
ATOM 2259 C C . ALA A 1 293 ? 17.614 6.669 11.812 1.00 96.69 293 ALA A C 1
ATOM 2261 O O . ALA A 1 293 ? 17.463 6.329 12.985 1.00 96.69 293 ALA A O 1
ATOM 2262 N N . GLU A 1 294 ? 16.940 7.694 11.286 1.00 96.19 294 GLU A N 1
ATOM 2263 C CA . GLU A 1 294 ? 15.953 8.471 12.039 1.00 96.19 294 GLU A CA 1
ATOM 2264 C C . GLU A 1 294 ? 14.696 7.640 12.307 1.00 96.19 294 GLU A C 1
ATOM 2266 O O . GLU A 1 294 ? 14.272 7.534 13.457 1.00 96.19 294 GLU A O 1
ATOM 2271 N N . TYR A 1 295 ? 14.177 6.942 11.295 1.00 97.25 295 TYR A N 1
ATOM 2272 C CA . TYR A 1 295 ? 13.062 6.011 11.471 1.00 97.25 295 TYR A CA 1
ATOM 2273 C C . TYR A 1 295 ? 13.391 4.893 12.457 1.00 97.25 295 TYR A C 1
ATOM 2275 O O . TYR A 1 295 ? 12.559 4.562 13.296 1.00 97.25 295 TYR A O 1
ATOM 2283 N N . LEU A 1 296 ? 14.606 4.335 12.405 1.00 97.31 296 LEU A N 1
ATOM 2284 C CA . LEU A 1 296 ? 15.032 3.303 13.348 1.00 97.31 296 LEU A CA 1
ATOM 2285 C C . LEU A 1 296 ? 15.013 3.819 14.795 1.00 97.31 296 LEU A C 1
ATOM 2287 O O . LEU A 1 296 ? 14.553 3.116 15.694 1.00 97.31 296 LEU A O 1
ATOM 2291 N N . MET A 1 297 ? 15.472 5.053 15.025 1.00 96.12 297 MET A N 1
ATOM 2292 C CA . MET A 1 297 ? 15.412 5.681 16.347 1.00 96.12 297 MET A CA 1
ATOM 2293 C C . MET A 1 297 ? 13.974 5.907 16.827 1.00 96.12 297 MET A C 1
ATOM 2295 O O . MET A 1 297 ? 13.692 5.665 18.000 1.00 96.12 297 MET A O 1
ATOM 2299 N N . ILE A 1 298 ? 13.086 6.380 15.946 1.00 94.94 298 ILE A N 1
ATOM 2300 C CA . ILE A 1 298 ? 11.664 6.606 16.251 1.00 94.94 298 ILE A CA 1
ATOM 2301 C C . ILE A 1 298 ? 10.995 5.271 16.580 1.00 94.94 298 ILE A C 1
ATOM 2303 O O . ILE A 1 298 ? 10.378 5.130 17.633 1.00 94.94 298 ILE A O 1
ATOM 2307 N N . ALA A 1 299 ? 11.191 4.263 15.729 1.00 95.94 299 ALA A N 1
ATOM 2308 C CA . ALA A 1 299 ? 10.616 2.940 15.908 1.00 95.94 299 ALA A CA 1
ATOM 2309 C C . ALA A 1 299 ? 11.082 2.276 17.208 1.00 95.94 299 ALA A C 1
ATOM 2311 O O . ALA A 1 299 ? 10.279 1.657 17.898 1.00 95.94 299 ALA A O 1
ATOM 2312 N N . GLU A 1 300 ? 12.356 2.433 17.573 1.00 95.06 300 GLU A N 1
ATOM 2313 C CA . GLU A 1 300 ? 12.866 1.958 18.860 1.00 95.06 300 GLU A CA 1
ATOM 2314 C C . GLU A 1 300 ? 12.243 2.712 20.036 1.00 95.06 300 GLU A C 1
ATOM 2316 O O . GLU A 1 300 ? 11.860 2.108 21.036 1.00 95.06 300 GLU A O 1
ATOM 2321 N N . HIS A 1 301 ? 12.136 4.037 19.934 1.00 92.50 301 HIS A N 1
ATOM 2322 C CA . HIS A 1 301 ? 11.597 4.848 21.016 1.00 92.50 301 HIS A CA 1
ATOM 2323 C C . HIS A 1 301 ? 10.125 4.538 21.304 1.00 92.50 301 HIS A C 1
ATOM 2325 O O . HIS A 1 301 ? 9.761 4.435 22.475 1.00 92.50 301 HIS A O 1
ATOM 2331 N N . ALA A 1 302 ? 9.323 4.367 20.254 1.00 90.12 302 ALA A N 1
ATOM 2332 C CA . ALA A 1 302 ? 7.892 4.096 20.330 1.00 90.12 302 ALA A CA 1
ATOM 2333 C C . ALA A 1 302 ? 7.549 2.591 20.414 1.00 90.12 302 ALA A C 1
ATOM 2335 O O . ALA A 1 302 ? 6.377 2.224 20.451 1.00 90.12 302 ALA A O 1
ATOM 2336 N N . GLY A 1 303 ? 8.546 1.695 20.435 1.00 93.06 303 GLY A N 1
ATOM 2337 C CA . GLY A 1 303 ? 8.325 0.245 20.517 1.00 93.06 303 GLY A CA 1
ATOM 2338 C C . GLY A 1 303 ? 7.732 -0.387 19.248 1.00 93.06 303 GLY A C 1
ATOM 2339 O O . GLY A 1 303 ? 7.182 -1.488 19.291 1.00 93.06 303 GLY A O 1
ATOM 2340 N N . LEU A 1 304 ? 7.861 0.269 18.092 1.00 93.88 304 LEU A N 1
ATOM 2341 C CA . LEU A 1 304 ? 7.299 -0.148 16.804 1.00 93.88 304 LEU A CA 1
ATOM 2342 C C . LEU A 1 304 ? 8.151 -1.249 16.154 1.00 93.88 304 LEU A C 1
ATOM 2344 O O . LEU A 1 304 ? 8.797 -1.051 15.122 1.00 93.88 304 LEU A O 1
ATOM 2348 N N . ALA A 1 305 ? 8.133 -2.444 16.748 1.00 93.00 305 ALA A N 1
ATOM 2349 C CA . ALA A 1 305 ? 9.013 -3.562 16.395 1.00 93.00 305 ALA A CA 1
ATOM 2350 C C . ALA A 1 305 ? 9.026 -3.915 14.894 1.00 93.00 305 ALA A C 1
ATOM 2352 O O . ALA A 1 305 ? 10.075 -4.243 14.338 1.00 93.00 305 ALA A O 1
ATOM 2353 N N . ARG A 1 306 ? 7.872 -3.819 14.217 1.00 91.88 306 ARG A N 1
ATOM 2354 C CA . ARG A 1 306 ? 7.759 -4.103 12.775 1.00 91.88 306 ARG A CA 1
ATOM 2355 C C . ARG A 1 306 ? 8.504 -3.075 11.919 1.00 91.88 306 ARG A C 1
ATOM 2357 O O . ARG A 1 306 ? 9.234 -3.476 11.019 1.00 91.88 306 ARG A O 1
ATOM 2364 N N . LEU A 1 307 ? 8.357 -1.780 12.211 1.00 96.38 307 LEU A N 1
ATOM 2365 C CA . LEU A 1 307 ? 9.085 -0.721 11.503 1.00 96.38 307 LEU A CA 1
ATOM 2366 C C . LEU A 1 307 ? 10.583 -0.799 11.806 1.00 96.38 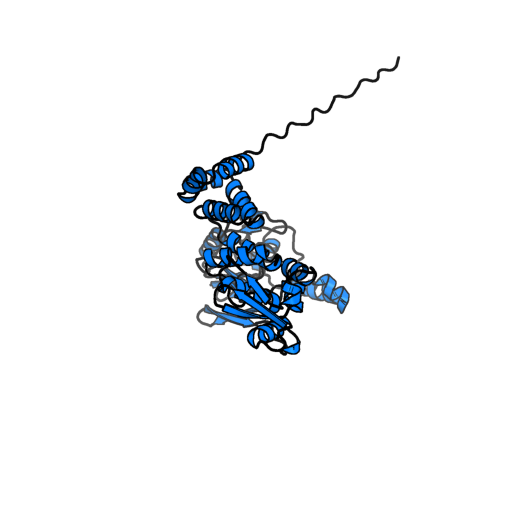307 LEU A C 1
ATOM 2368 O O . LEU A 1 307 ? 11.394 -0.776 10.888 1.00 96.38 307 LEU A O 1
ATOM 2372 N N . ARG A 1 308 ? 10.944 -0.999 13.080 1.00 96.81 308 ARG A N 1
ATOM 2373 C CA . ARG A 1 308 ? 12.333 -1.192 13.521 1.00 96.81 308 ARG A CA 1
ATOM 2374 C C . ARG A 1 308 ? 13.026 -2.295 12.720 1.00 96.81 308 ARG A C 1
ATOM 2376 O O . ARG A 1 308 ? 14.123 -2.075 12.214 1.00 96.81 308 ARG A O 1
ATOM 2383 N N . ARG A 1 309 ? 12.378 -3.459 12.569 1.00 94.81 309 ARG A N 1
ATOM 2384 C CA . ARG A 1 309 ? 12.916 -4.569 11.771 1.00 94.81 309 ARG A CA 1
ATOM 2385 C C . ARG A 1 309 ? 13.128 -4.165 10.312 1.00 94.81 309 ARG A C 1
ATOM 2387 O O . ARG A 1 309 ? 14.200 -4.418 9.783 1.00 94.81 309 ARG A O 1
ATOM 2394 N N . ARG A 1 310 ? 12.152 -3.489 9.693 1.00 94.75 310 ARG A N 1
ATOM 2395 C CA . ARG A 1 310 ? 12.272 -2.997 8.309 1.00 94.75 310 ARG A CA 1
ATOM 2396 C C . ARG A 1 310 ? 13.433 -2.022 8.130 1.00 94.75 310 ARG A C 1
ATOM 2398 O O . ARG A 1 310 ? 14.154 -2.131 7.146 1.00 94.75 310 ARG A O 1
ATOM 2405 N N . CYS A 1 311 ? 13.644 -1.111 9.079 1.00 97.00 311 CYS A N 1
ATOM 2406 C CA . CYS A 1 311 ? 14.779 -0.192 9.044 1.00 97.00 311 CYS A CA 1
ATOM 2407 C C . CYS A 1 311 ? 16.117 -0.926 9.189 1.00 97.00 311 CYS A C 1
ATOM 2409 O O . CYS A 1 311 ? 17.050 -0.612 8.455 1.00 97.00 311 CYS A O 1
ATOM 2411 N N . LEU A 1 312 ? 16.213 -1.900 10.102 1.00 95.44 312 LEU A N 1
ATOM 2412 C CA . LEU A 1 312 ? 17.417 -2.720 10.256 1.00 95.44 312 LEU A CA 1
ATOM 2413 C C . LEU A 1 312 ? 17.724 -3.484 8.968 1.00 95.44 312 LEU A C 1
ATOM 2415 O O . LEU A 1 312 ? 18.803 -3.283 8.424 1.00 95.44 312 LEU A O 1
ATOM 2419 N N . ASP A 1 313 ? 16.754 -4.231 8.430 1.00 93.44 313 ASP A N 1
ATOM 2420 C CA . ASP A 1 313 ? 16.903 -4.987 7.179 1.00 93.44 313 ASP A CA 1
ATOM 2421 C C . ASP A 1 313 ? 17.322 -4.076 6.010 1.00 93.44 313 ASP A C 1
ATOM 2423 O O . ASP A 1 313 ? 18.173 -4.439 5.200 1.00 93.44 313 ASP A O 1
ATOM 2427 N N . PHE A 1 314 ? 16.748 -2.870 5.923 1.00 94.81 314 PHE A N 1
ATOM 2428 C CA . PHE A 1 314 ? 17.116 -1.893 4.900 1.00 94.81 314 PHE A CA 1
ATOM 2429 C C . PHE A 1 314 ? 18.576 -1.450 5.045 1.00 94.81 314 PHE A C 1
ATOM 2431 O O . PHE A 1 314 ? 19.331 -1.510 4.073 1.00 94.81 314 PHE A O 1
ATOM 2438 N N . ILE A 1 315 ? 18.994 -1.041 6.248 1.00 95.25 315 ILE A N 1
ATOM 2439 C CA . ILE A 1 315 ? 20.355 -0.554 6.517 1.00 95.25 315 ILE A CA 1
ATOM 2440 C C . ILE A 1 315 ? 21.383 -1.675 6.319 1.00 95.25 315 ILE A C 1
ATOM 2442 O O . ILE A 1 315 ? 22.416 -1.440 5.694 1.00 95.25 315 ILE A O 1
ATOM 2446 N N . SER A 1 316 ? 21.105 -2.880 6.828 1.00 92.38 316 SER A N 1
ATOM 2447 C CA . SER A 1 316 ? 22.014 -4.033 6.812 1.00 92.38 316 SER A CA 1
ATOM 2448 C C . SER A 1 316 ? 21.968 -4.844 5.510 1.00 92.38 316 SER A C 1
ATOM 2450 O O . SER A 1 316 ? 22.766 -5.765 5.346 1.00 92.38 316 SER A O 1
ATOM 2452 N N . SER A 1 317 ? 21.112 -4.466 4.549 1.00 89.38 317 SER A N 1
ATOM 2453 C CA . SER A 1 317 ? 20.927 -5.168 3.267 1.00 89.38 317 SER A CA 1
ATOM 2454 C C . SER A 1 317 ? 22.219 -5.395 2.476 1.00 89.38 317 SER A C 1
ATOM 2456 O O . SER A 1 317 ? 22.387 -6.436 1.845 1.00 89.38 317 SER A O 1
ATOM 2458 N N . THR A 1 318 ? 23.143 -4.430 2.490 1.00 87.00 318 THR A N 1
ATOM 2459 C CA . THR A 1 318 ? 24.447 -4.535 1.824 1.00 87.00 318 THR A CA 1
ATOM 2460 C C . THR A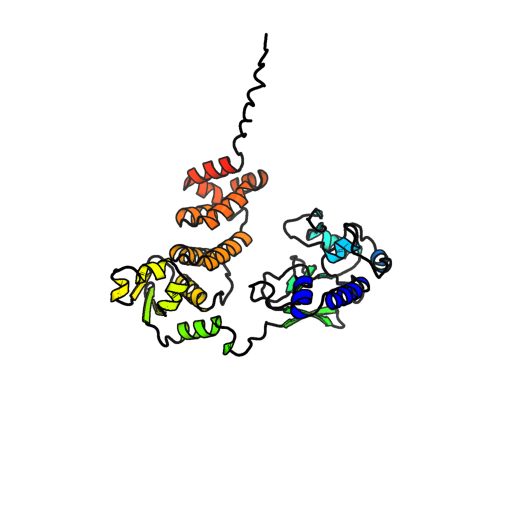 1 318 ? 25.511 -3.751 2.586 1.00 87.00 318 THR A C 1
ATOM 2462 O O . THR A 1 318 ? 25.226 -2.713 3.186 1.00 87.00 318 THR A O 1
ATOM 2465 N N . HIS A 1 319 ? 26.778 -4.173 2.491 1.00 86.06 319 HIS A N 1
ATOM 2466 C CA . HIS A 1 319 ? 27.901 -3.419 3.067 1.00 86.06 319 HIS A CA 1
ATOM 2467 C C . HIS A 1 319 ? 27.980 -1.978 2.541 1.00 86.06 319 HIS A C 1
ATOM 2469 O O . HIS A 1 319 ? 28.318 -1.062 3.290 1.00 86.06 319 HIS A O 1
ATOM 2475 N N . ARG A 1 320 ? 27.630 -1.768 1.265 1.00 89.25 320 ARG A N 1
ATOM 2476 C CA . ARG A 1 320 ? 27.564 -0.437 0.656 1.00 89.25 320 ARG A CA 1
ATOM 2477 C C . ARG A 1 320 ? 26.504 0.435 1.331 1.00 89.25 320 ARG A C 1
ATOM 2479 O O . ARG A 1 320 ? 26.804 1.574 1.670 1.00 89.25 320 ARG A O 1
ATOM 2486 N N . ARG A 1 321 ? 25.303 -0.101 1.578 1.00 91.06 321 ARG A N 1
ATOM 2487 C CA . ARG A 1 321 ? 24.219 0.642 2.237 1.00 91.06 321 ARG A CA 1
ATOM 2488 C C . ARG A 1 321 ? 24.610 1.090 3.641 1.00 91.06 321 ARG A C 1
ATOM 2490 O O . ARG A 1 321 ? 24.386 2.243 3.991 1.00 91.06 321 ARG A O 1
ATOM 2497 N N . VAL A 1 322 ? 25.250 0.211 4.414 1.00 91.94 322 VAL A N 1
ATOM 2498 C CA . VAL A 1 322 ? 25.764 0.554 5.748 1.00 91.94 322 VAL A CA 1
ATOM 2499 C C . VAL A 1 322 ? 26.752 1.720 5.663 1.00 91.94 322 VAL A C 1
ATOM 2501 O O . VAL A 1 322 ? 26.633 2.671 6.433 1.00 91.94 322 VAL A O 1
ATOM 2504 N N . ALA A 1 323 ? 27.694 1.681 4.714 1.00 90.81 323 ALA A N 1
ATOM 2505 C CA . ALA A 1 323 ? 28.664 2.757 4.516 1.00 90.81 323 ALA A CA 1
ATOM 2506 C C . ALA A 1 323 ? 27.995 4.085 4.118 1.00 90.81 323 ALA A C 1
ATOM 2508 O O . ALA A 1 323 ? 28.354 5.129 4.653 1.00 90.81 323 ALA A O 1
ATOM 2509 N N . GLU A 1 324 ? 26.997 4.057 3.230 1.00 92.56 324 GLU A N 1
ATOM 2510 C CA . GLU A 1 324 ? 26.237 5.248 2.830 1.00 92.56 324 GLU A CA 1
ATOM 2511 C C . GLU A 1 324 ? 25.484 5.855 4.027 1.00 92.56 324 GLU A C 1
ATOM 2513 O O . GLU A 1 324 ? 25.636 7.043 4.318 1.00 92.56 324 GLU A O 1
ATOM 2518 N N . VAL A 1 325 ? 24.756 5.036 4.794 1.00 94.31 325 VAL A N 1
ATOM 2519 C CA . VAL A 1 325 ? 24.002 5.490 5.977 1.00 94.31 325 VAL A CA 1
ATOM 2520 C C . VAL A 1 325 ? 24.933 6.078 7.042 1.00 94.31 325 VAL A C 1
ATOM 2522 O O . VAL A 1 325 ? 24.584 7.089 7.654 1.00 94.31 325 VAL A O 1
ATOM 2525 N N . GLN A 1 326 ? 26.136 5.520 7.231 1.00 94.25 326 GLN A N 1
ATOM 2526 C CA . GLN A 1 326 ? 27.134 6.032 8.182 1.00 94.25 326 GLN A CA 1
ATOM 2527 C C . GLN A 1 326 ? 27.557 7.484 7.921 1.00 94.25 326 GLN A C 1
ATOM 2529 O O . GLN A 1 326 ? 27.974 8.171 8.854 1.00 94.25 326 GLN A O 1
ATOM 2534 N N . THR A 1 327 ? 27.432 7.970 6.683 1.00 95.25 327 THR A N 1
ATOM 2535 C CA . THR A 1 327 ? 27.771 9.359 6.332 1.00 95.25 327 THR A CA 1
ATOM 2536 C C . THR A 1 327 ? 26.673 10.369 6.682 1.00 95.25 327 THR A C 1
ATOM 2538 O O . THR A 1 327 ? 26.917 11.576 6.677 1.00 95.25 327 THR A O 1
ATOM 2541 N N . THR A 1 328 ? 25.469 9.902 7.024 1.00 97.12 328 THR A N 1
ATOM 2542 C CA . THR A 1 328 ? 24.306 10.768 7.254 1.00 97.12 328 THR A CA 1
ATOM 2543 C C . THR A 1 328 ? 24.325 11.429 8.633 1.00 97.12 328 THR A C 1
ATOM 2545 O O . THR A 1 328 ? 24.782 10.876 9.640 1.00 97.12 328 THR A O 1
ATOM 2548 N N . LYS A 1 329 ? 23.720 12.620 8.727 1.00 96.50 329 LYS A N 1
ATOM 2549 C CA . LYS A 1 329 ? 23.513 13.305 10.018 1.00 96.50 329 LYS A CA 1
ATOM 2550 C C . LYS A 1 329 ? 22.596 12.506 10.948 1.00 96.50 329 LYS A C 1
ATOM 2552 O O . LYS A 1 329 ? 22.747 12.570 12.169 1.00 96.50 329 LYS A O 1
ATOM 2557 N N . ALA A 1 330 ? 21.631 11.774 10.390 1.00 95.25 330 ALA A N 1
ATOM 2558 C CA . ALA A 1 330 ? 20.731 10.914 11.150 1.00 95.25 330 ALA A CA 1
ATOM 2559 C C . ALA A 1 330 ? 21.502 9.797 11.869 1.00 95.25 330 ALA A C 1
ATOM 2561 O O . ALA A 1 330 ? 21.297 9.591 13.065 1.00 95.25 330 ALA A O 1
ATOM 2562 N N . PHE A 1 331 ? 22.462 9.162 11.195 1.00 95.69 331 PHE A N 1
ATOM 2563 C CA . PHE A 1 331 ? 23.294 8.128 11.805 1.00 95.69 331 PHE A CA 1
ATOM 2564 C C . PHE A 1 331 ? 24.215 8.669 12.905 1.00 95.69 331 PHE A C 1
ATOM 2566 O O . PHE A 1 331 ? 24.331 8.054 13.964 1.00 95.69 331 PHE A O 1
ATOM 2573 N N . ALA A 1 332 ? 24.802 9.856 12.723 1.00 95.06 332 ALA A N 1
ATOM 2574 C CA . ALA A 1 332 ? 25.581 10.506 13.781 1.00 95.06 332 ALA A CA 1
ATOM 2575 C C . ALA A 1 332 ? 24.734 10.773 15.044 1.00 95.06 332 ALA A C 1
ATOM 2577 O O . ALA A 1 332 ? 25.177 10.512 16.166 1.00 95.06 332 ALA A O 1
ATOM 2578 N N . ARG A 1 333 ? 23.481 11.229 14.871 1.00 95.75 333 ARG A N 1
ATOM 2579 C CA . ARG A 1 333 ? 22.520 11.399 15.979 1.00 95.75 333 ARG A CA 1
ATOM 2580 C C . ARG A 1 333 ? 22.171 10.061 16.640 1.00 95.75 333 ARG A C 1
ATOM 2582 O O . ARG A 1 333 ? 22.093 10.011 17.868 1.00 95.75 333 ARG A O 1
ATOM 2589 N N . LEU A 1 334 ? 21.999 8.993 15.859 1.00 96.06 334 LEU A N 1
ATOM 2590 C CA . LEU A 1 334 ? 21.748 7.636 16.359 1.00 96.06 334 LEU A CA 1
ATOM 2591 C C . LEU A 1 334 ? 22.913 7.136 17.212 1.00 96.06 334 LEU A C 1
ATOM 2593 O O . LEU A 1 334 ? 22.691 6.715 18.346 1.00 96.06 334 LEU A O 1
ATOM 2597 N N . ALA A 1 335 ? 24.148 7.256 16.723 1.00 93.81 335 ALA A N 1
ATOM 2598 C CA . ALA A 1 335 ? 25.345 6.843 17.453 1.00 93.81 335 ALA A CA 1
ATOM 2599 C C . ALA A 1 335 ? 25.491 7.586 18.792 1.00 93.81 335 ALA A C 1
ATOM 2601 O O . ALA A 1 335 ? 25.857 6.983 19.799 1.00 93.81 335 ALA A O 1
ATOM 2602 N N . GLN A 1 336 ? 25.147 8.879 18.822 1.00 94.06 336 GLN A N 1
ATOM 2603 C CA . GLN A 1 336 ? 25.203 9.688 20.038 1.00 94.06 336 GLN A CA 1
ATOM 2604 C C . GLN A 1 336 ? 24.080 9.355 21.033 1.00 94.06 336 GLN A C 1
ATOM 2606 O O . GLN A 1 336 ? 24.329 9.249 22.232 1.00 94.06 336 GLN A O 1
ATOM 2611 N N . LYS A 1 337 ? 22.833 9.232 20.561 1.00 94.00 337 LYS A N 1
ATOM 2612 C CA . LYS A 1 337 ? 21.654 9.093 21.435 1.00 94.00 337 LYS A CA 1
ATOM 2613 C C . LYS A 1 337 ? 21.332 7.644 21.808 1.00 94.00 337 LYS A C 1
ATOM 2615 O O . LYS A 1 337 ? 20.702 7.411 22.837 1.00 94.00 337 LYS A O 1
ATOM 2620 N N . ARG A 1 338 ? 21.688 6.675 20.961 1.00 93.50 338 ARG A N 1
ATOM 2621 C CA . ARG A 1 338 ? 21.276 5.263 21.055 1.00 93.50 338 ARG A CA 1
ATOM 2622 C C . ARG A 1 338 ? 22.414 4.324 20.597 1.00 93.50 338 ARG A C 1
ATOM 2624 O O . ARG A 1 338 ? 22.257 3.599 19.617 1.00 93.50 338 ARG A O 1
ATOM 2631 N N . PRO A 1 339 ? 23.554 4.270 21.313 1.00 93.19 339 PRO A N 1
ATOM 2632 C CA . PRO A 1 339 ? 24.730 3.501 20.884 1.00 93.19 339 PRO A CA 1
ATOM 2633 C C . PRO A 1 339 ? 24.502 1.980 20.798 1.00 93.19 339 PRO A C 1
ATOM 2635 O O . PRO A 1 339 ? 25.232 1.294 20.091 1.00 93.19 339 PRO A O 1
ATOM 2638 N N . HIS A 1 340 ? 23.481 1.430 21.464 1.00 93.44 340 HIS A N 1
ATOM 2639 C CA . HIS A 1 340 ? 23.125 0.012 21.321 1.00 93.44 340 HIS A CA 1
ATOM 2640 C C . HIS A 1 340 ? 22.625 -0.329 19.908 1.00 93.44 340 HIS A C 1
ATOM 2642 O O . HIS A 1 340 ? 22.931 -1.408 19.411 1.00 93.44 340 HIS A O 1
ATOM 2648 N N . LEU A 1 341 ? 21.936 0.602 19.231 1.00 93.69 341 LEU A N 1
ATOM 2649 C CA . LEU A 1 341 ? 21.486 0.413 17.847 1.00 93.69 341 LEU A CA 1
ATOM 2650 C C . LEU A 1 341 ? 22.669 0.336 16.880 1.00 93.69 341 LEU A C 1
ATOM 2652 O O . LEU A 1 341 ? 22.624 -0.414 15.914 1.00 93.69 341 LEU A O 1
ATOM 2656 N N . LEU A 1 342 ? 23.756 1.064 17.160 1.00 91.19 342 LEU A N 1
ATOM 2657 C CA . LEU A 1 342 ? 24.991 0.972 16.380 1.00 91.19 342 LEU A CA 1
ATOM 2658 C C . LEU A 1 342 ? 25.590 -0.438 16.460 1.00 91.19 342 LEU A C 1
ATOM 2660 O O . LEU A 1 342 ? 25.940 -1.015 15.434 1.00 91.19 342 LEU A O 1
ATOM 2664 N N . ALA A 1 343 ? 25.696 -0.989 17.673 1.00 88.56 343 ALA A N 1
ATOM 2665 C CA . ALA A 1 343 ? 26.227 -2.334 17.880 1.00 88.56 343 ALA A CA 1
ATOM 2666 C C . ALA A 1 343 ? 25.395 -3.394 17.141 1.00 88.56 343 ALA A C 1
ATOM 2668 O O . ALA A 1 343 ? 25.949 -4.328 16.568 1.00 88.56 343 ALA A O 1
ATOM 2669 N N . GLU A 1 344 ? 24.077 -3.223 17.110 1.00 91.12 344 GLU A N 1
ATOM 2670 C CA . GLU A 1 344 ? 23.159 -4.127 16.424 1.00 91.12 344 GLU A CA 1
ATOM 2671 C C . GLU A 1 344 ? 23.237 -4.019 14.899 1.00 91.12 344 GLU A C 1
ATOM 2673 O O . GLU A 1 344 ? 23.339 -5.046 14.235 1.00 91.12 344 GLU A O 1
ATOM 2678 N N . ILE A 1 345 ? 23.292 -2.802 14.343 1.00 92.25 345 ILE A N 1
ATOM 2679 C CA . ILE A 1 345 ? 23.514 -2.593 12.902 1.00 92.25 345 ILE A CA 1
ATOM 2680 C C . ILE A 1 345 ? 24.813 -3.281 12.461 1.00 92.25 345 ILE A C 1
ATOM 2682 O O . ILE A 1 345 ? 24.846 -3.948 11.429 1.00 92.25 345 ILE A O 1
ATOM 2686 N N . LEU A 1 346 ? 25.884 -3.153 13.252 1.00 87.31 346 LEU A N 1
ATOM 2687 C CA . LEU A 1 346 ? 27.164 -3.806 12.965 1.00 87.31 346 LEU A CA 1
ATOM 2688 C C . LEU A 1 346 ? 27.072 -5.335 13.063 1.00 87.31 346 LEU A C 1
ATOM 2690 O O . LEU A 1 346 ? 27.636 -6.029 12.218 1.00 87.31 346 LEU A O 1
ATOM 2694 N N . ALA A 1 347 ? 26.363 -5.858 14.066 1.00 87.62 347 ALA A N 1
ATOM 2695 C CA . ALA A 1 347 ? 26.167 -7.295 14.241 1.00 87.62 347 ALA A CA 1
ATOM 2696 C C . ALA A 1 347 ? 25.333 -7.919 13.109 1.00 87.62 347 ALA A C 1
ATOM 2698 O O . ALA A 1 347 ? 25.608 -9.049 12.709 1.00 87.62 347 ALA A O 1
ATOM 2699 N N . GLU A 1 348 ? 24.345 -7.197 12.574 1.00 86.31 348 GLU A N 1
ATOM 2700 C CA . GLU A 1 348 ? 23.582 -7.649 11.407 1.00 86.31 348 GLU A CA 1
ATOM 2701 C C . GLU A 1 348 ? 24.384 -7.566 10.108 1.00 86.31 348 GLU A C 1
ATOM 2703 O O . GLU A 1 348 ? 24.309 -8.476 9.286 1.00 86.31 348 GLU A O 1
ATOM 2708 N N . ALA A 1 349 ? 25.177 -6.506 9.927 1.00 82.69 349 ALA A N 1
ATOM 2709 C CA . ALA A 1 349 ? 25.996 -6.326 8.732 1.00 82.69 349 ALA A CA 1
ATOM 2710 C C . ALA A 1 349 ? 27.157 -7.331 8.642 1.00 82.69 349 ALA A C 1
ATOM 2712 O O . ALA A 1 349 ? 27.625 -7.642 7.548 1.00 82.69 349 ALA A O 1
ATOM 2713 N N . ILE A 1 350 ? 27.652 -7.817 9.785 1.00 79.44 350 ILE A N 1
ATOM 2714 C CA . ILE A 1 350 ? 28.740 -8.795 9.878 1.00 79.44 350 ILE A CA 1
ATOM 2715 C C . ILE A 1 350 ? 28.278 -9.932 10.802 1.00 79.44 350 ILE A C 1
ATOM 2717 O O . ILE A 1 350 ? 28.688 -9.994 11.967 1.00 79.44 350 ILE A O 1
ATOM 2721 N N . PRO A 1 351 ? 27.412 -10.839 10.317 1.00 69.44 351 PRO A N 1
ATOM 2722 C CA . PRO A 1 351 ? 26.941 -11.939 11.137 1.00 69.44 351 PRO A CA 1
ATOM 2723 C C . PRO A 1 351 ? 28.131 -12.822 11.549 1.00 69.44 351 PRO A C 1
ATOM 2725 O O . PRO A 1 351 ? 29.023 -13.087 10.735 1.00 69.44 351 PRO A O 1
ATOM 2728 N N . PRO A 1 352 ? 28.178 -13.301 12.804 1.00 63.97 352 PRO A N 1
ATOM 2729 C CA . PRO A 1 352 ? 29.270 -14.143 13.266 1.00 63.97 352 PRO A CA 1
ATOM 2730 C C . PRO A 1 352 ? 29.368 -15.402 12.402 1.00 63.97 352 PRO A C 1
ATOM 2732 O O . PRO A 1 352 ? 28.360 -16.043 12.091 1.00 63.97 352 PRO A O 1
ATOM 2735 N N . VAL A 1 353 ? 30.598 -15.778 12.039 1.00 65.31 353 VAL A N 1
ATOM 2736 C CA . VAL A 1 353 ? 30.877 -17.009 11.289 1.00 65.31 353 VAL A CA 1
ATOM 2737 C C . VAL A 1 353 ? 30.239 -18.177 12.039 1.00 65.31 353 VAL A C 1
ATOM 2739 O O . VAL A 1 353 ? 30.623 -18.478 13.174 1.00 65.31 353 VAL A O 1
ATOM 2742 N N . LYS A 1 354 ? 29.250 -18.838 11.422 1.00 56.41 354 LYS A N 1
ATOM 2743 C CA . LYS A 1 354 ? 28.666 -20.065 11.973 1.00 56.41 354 LYS A CA 1
ATOM 2744 C C . LYS A 1 354 ? 29.810 -21.058 12.167 1.00 56.41 354 LYS A C 1
ATOM 2746 O O . LYS A 1 354 ? 30.384 -21.527 11.188 1.00 56.41 354 LYS A O 1
ATOM 2751 N N . ARG A 1 355 ? 30.162 -21.372 13.420 1.00 48.50 355 ARG A N 1
ATOM 2752 C CA . ARG A 1 355 ? 31.092 -22.469 13.714 1.00 48.50 355 ARG A CA 1
ATOM 2753 C C . ARG A 1 355 ? 30.513 -23.726 13.072 1.00 48.50 355 ARG A C 1
ATOM 2755 O O . ARG A 1 355 ? 29.427 -24.159 13.460 1.00 48.50 355 ARG A O 1
ATOM 2762 N N . ALA A 1 356 ? 31.212 -24.278 12.083 1.00 45.09 356 ALA A N 1
ATOM 2763 C CA . ALA A 1 356 ? 30.894 -25.592 11.550 1.00 45.09 356 ALA A CA 1
ATOM 2764 C C . ALA A 1 356 ? 30.819 -26.564 12.734 1.00 45.09 356 ALA A C 1
ATOM 2766 O O . ALA A 1 356 ? 31.719 -26.589 13.581 1.00 45.09 356 ALA A O 1
ATOM 2767 N N . ARG A 1 357 ? 29.717 -27.315 12.841 1.00 46.44 357 ARG A N 1
ATOM 2768 C CA . ARG A 1 357 ? 29.651 -28.444 13.770 1.00 46.44 357 ARG A CA 1
ATOM 2769 C C . ARG A 1 357 ? 30.830 -29.348 13.420 1.00 46.44 357 ARG A C 1
ATOM 2771 O O . ARG A 1 357 ? 30.910 -29.813 12.290 1.00 46.44 357 ARG A O 1
ATOM 2778 N N . PHE A 1 358 ? 31.743 -29.556 14.365 1.00 43.47 358 PHE A N 1
ATOM 2779 C CA . PHE A 1 358 ? 32.697 -30.654 14.278 1.00 43.47 358 PHE A CA 1
ATOM 2780 C C . PHE A 1 358 ? 31.865 -31.936 14.216 1.00 43.47 358 PHE A C 1
ATOM 2782 O O . PHE A 1 358 ? 31.315 -32.369 15.229 1.00 43.47 358 PHE A O 1
ATOM 2789 N N . GLU A 1 359 ? 31.711 -32.499 13.020 1.00 42.97 359 GLU A N 1
ATOM 2790 C CA . GLU A 1 359 ? 31.315 -33.890 12.877 1.00 42.97 359 GLU A CA 1
ATOM 2791 C C . GLU A 1 359 ? 32.387 -34.705 13.597 1.00 42.97 359 GLU A C 1
ATOM 2793 O O . GLU A 1 359 ? 33.565 -34.685 13.236 1.00 42.97 359 GLU A O 1
ATOM 2798 N N . GLN A 1 360 ? 31.994 -35.346 14.697 1.00 45.69 360 GLN A N 1
ATOM 2799 C CA . GLN A 1 360 ? 32.821 -36.375 15.300 1.00 45.69 360 GLN A CA 1
ATOM 2800 C C . GLN A 1 360 ? 33.018 -37.446 14.228 1.00 45.69 360 GLN A C 1
ATOM 2802 O O . GLN A 1 360 ? 32.048 -38.036 13.754 1.00 45.69 360 GLN A O 1
ATOM 2807 N N . GLY A 1 361 ? 34.271 -37.627 13.804 1.00 44.00 361 GLY A N 1
ATOM 2808 C CA . GLY A 1 361 ? 34.652 -38.653 12.842 1.00 44.00 361 GLY A CA 1
ATOM 2809 C C . GLY A 1 361 ? 34.194 -40.045 13.293 1.00 44.00 361 GLY A C 1
ATOM 2810 O O . GLY A 1 361 ? 33.939 -40.260 14.482 1.00 44.00 361 GLY A O 1
ATOM 2811 N N . PRO A 1 362 ? 34.073 -40.995 12.354 1.00 44.38 362 PRO A N 1
ATOM 2812 C CA . PRO A 1 362 ? 33.476 -42.288 12.629 1.00 44.38 362 PRO A CA 1
ATOM 2813 C C . PRO A 1 362 ? 34.278 -43.011 13.710 1.00 44.38 362 PRO A C 1
ATOM 2815 O O . PRO A 1 362 ? 35.495 -43.176 13.612 1.00 44.38 362 PRO A O 1
ATOM 2818 N N . THR A 1 363 ? 33.582 -43.451 14.752 1.00 45.00 363 THR A N 1
ATOM 2819 C CA . THR A 1 363 ? 34.116 -44.381 15.736 1.00 45.00 363 THR A CA 1
ATOM 2820 C C . THR A 1 363 ? 34.420 -45.701 15.029 1.00 45.00 363 THR A C 1
ATOM 2822 O O . THR A 1 363 ? 33.521 -46.457 14.662 1.00 45.00 363 THR A O 1
ATOM 2825 N N . CYS A 1 364 ? 35.706 -45.988 14.822 1.00 43.09 364 CYS A N 1
ATOM 2826 C CA . CYS A 1 364 ? 36.167 -47.320 14.448 1.00 43.09 364 CYS A CA 1
ATOM 2827 C C . CYS A 1 364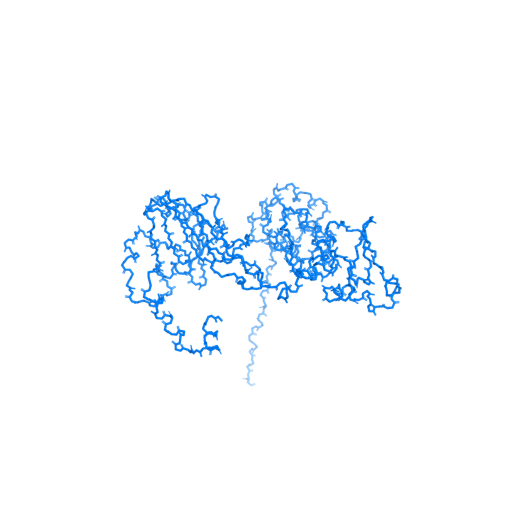 ? 35.768 -48.311 15.550 1.00 43.09 364 CYS A C 1
ATOM 2829 O O . CYS A 1 364 ? 36.428 -48.403 16.583 1.00 43.09 364 CYS A O 1
ATOM 2831 N N . SER A 1 365 ? 34.693 -49.062 15.323 1.00 43.72 365 SER A N 1
ATOM 2832 C CA . SER A 1 365 ? 34.395 -50.292 16.054 1.00 43.72 365 SER A CA 1
ATOM 2833 C C . SER A 1 365 ? 35.043 -51.452 15.301 1.00 43.72 365 SER A C 1
ATOM 2835 O O . SER A 1 365 ? 34.452 -52.073 14.425 1.00 43.72 365 SER A O 1
ATOM 2837 N N . GLY A 1 366 ? 36.318 -51.696 15.605 1.00 42.47 366 GLY A N 1
ATOM 2838 C CA . GLY A 1 366 ? 37.007 -52.915 15.200 1.00 42.47 366 GLY A CA 1
ATOM 2839 C C . GLY A 1 366 ? 36.659 -54.037 16.170 1.00 42.47 366 GLY A C 1
ATOM 2840 O O . GLY A 1 366 ? 37.104 -54.023 17.313 1.00 42.47 366 GLY A O 1
ATOM 2841 N N . THR A 1 367 ? 35.856 -54.993 15.716 1.00 45.69 367 THR A N 1
ATOM 2842 C CA . THR A 1 367 ? 35.741 -56.326 16.313 1.00 45.69 367 THR A CA 1
ATOM 2843 C C . THR A 1 367 ? 36.998 -57.141 16.011 1.00 45.69 367 THR A C 1
ATOM 2845 O O . THR A 1 367 ? 37.300 -57.361 14.837 1.00 45.69 367 THR A O 1
ATOM 2848 N N . CYS A 1 368 ? 37.660 -57.623 17.062 1.00 38.31 368 CYS A N 1
ATOM 2849 C CA . CYS A 1 368 ? 38.348 -58.913 17.113 1.00 38.31 368 CYS A CA 1
ATOM 2850 C C . CYS A 1 368 ? 37.883 -59.624 18.382 1.00 38.31 368 CYS A C 1
ATOM 2852 O O . CYS A 1 368 ? 37.861 -58.947 19.437 1.00 38.31 368 CYS A O 1
#

InterPro domains:
  IPR000210 BTB/POZ domain [PF00651] (178-283)
  IPR000210 BTB/POZ domain [PS50097] (187-254)
  IPR000210 BTB/POZ domain [SM00225] (187-287)
  IPR004843 Calcineurin-like, phosphoesterase domain [PF00149] (2-111)
  IPR006186 Serine/threonine-specific protein phosphatase/bis(5-nucleosyl)-tetraphosphatase [PR00114] (20-46)
  IPR006186 Serine/threonine-specific protein phosphatase/bis(5-nucleosyl)-tetraphosphatase [PR00114] (49-76)
  IPR006186 Serine/threonine-specific protein phosphatase/bis(5-nucleosyl)-tetraphosphatase [PR00114] (129-145)
  IPR006186 Serine/threonine-specific protein phosphatase/bis(5-nucleosyl)-tetraphosphatase [SM00156] (1-166)
  IPR011333 SKP1/BTB/POZ domain superfamily [G3DSA:3.30.710.10] (171-288)
  IPR011333 SKP1/BTB/POZ domain superfamily [SSF54695] (173-283)
  IPR029052 Metallo-dependent phosphatase-like [G3DSA:3.60.21.10] (1-170)
  IPR029052 Metallo-dependent phosphatase-like [SSF56300] (1-166)
  IPR050341 Serine/threonine-protein phosphatase PP1 catalytic subunit [PTHR11668] (1-164)
  IPR056423 BPM/SPOP, BACK domain [PF24570] (291-346)

Organism: Alexandrium catenella (NCBI:txid2925)

Radius of gyration: 27.11 Å; chains: 1; bounding box: 65×77×73 Å

pLDDT: mean 87.09, std 13.72, range [38.31, 97.94]